Protein AF-A0A9P6H9C1-F1 (afdb_monomer_lite)

Foldseek 3Di:
DDDDDDDVVVVLVVLLLVLLLEAEEEEEELAQVCQVVLVVLLVVCLVLQVSSLVRHVVAHWYHYQPDPLTDGDNDSVSSVVSSVVGHRYHFRNPLVVVVVVVVVLVVQQVVDPPDRHGHYDYQYDDPPCPGVDPNNVVSVVCVCVVPPPQPQDDDDDDPSDDQDSLNSSCRNRCSPDVVSVPPDD

InterPro domains:
  IPR036465 von Willebrand factor A-like domain superfamily [G3DSA:3.40.50.410] (15-175)
  IPR036465 von Willebrand factor A-like domain superfamily [SSF53300] (21-142)

Secondary structure (DSSP, 8-state):
-PPPPPPHHHHHHHHHGGGGGEEEEEEE--SGGGGGGHHHHHHHHHHHHHHHTTT-SS-EEEEESS-S--EEE-SHHHHHHHHTT----S---HHHHHHHHHHHHHHHHHH-SSSPPPEEEEEEE-----TT-HHHHHHHHHHHHHTTT----------SSPPPHHHHHHHHHTTT-HHHHT---

Radius of gyration: 17.23 Å; chains: 1; bounding box: 36×54×45 Å

Organism: NCBI:txid56493

Sequence (185 aa):
MSAKPRNLASSSEDSLQCLVNYDVIILMDDSGSMGDYWDQATDVMERVTEVAMKYDTDGIEIQFLNSNKGRIVKSKADVKSLFEKVEPSCLTPLGKRLDDICRDYLRKLEMTVFKPPKRCLIIAITDGSPGNCRFATKFLKELDDEFEKRDIVDTVPYDGVDLTPEQMVKILVGAINRRVDNQKE

Structure (mmCIF, N/CA/C/O backbone):
data_AF-A0A9P6H9C1-F1
#
_entry.id   AF-A0A9P6H9C1-F1
#
loop_
_atom_site.group_PDB
_atom_site.id
_atom_site.type_symbol
_atom_site.label_atom_id
_atom_site.label_alt_id
_atom_site.label_comp_id
_atom_site.label_asym_id
_atom_site.label_entity_id
_atom_site.label_seq_id
_atom_site.pdbx_PDB_ins_code
_atom_site.Cartn_x
_atom_site.Cartn_y
_atom_site.Cartn_z
_atom_site.occupancy
_atom_site.B_iso_or_equiv
_atom_site.auth_seq_id
_atom_site.auth_comp_id
_atom_site.auth_asym_id
_atom_site.auth_atom_id
_atom_site.pdbx_PDB_model_num
ATOM 1 N N . MET A 1 1 ? -6.746 -36.154 29.080 1.00 37.25 1 MET A N 1
ATOM 2 C CA . MET A 1 1 ? -7.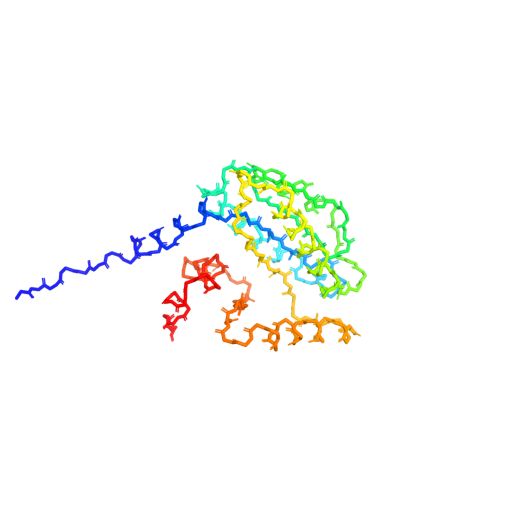588 -35.058 28.554 1.00 37.25 1 MET A CA 1
ATOM 3 C C . MET A 1 1 ? -6.975 -34.620 27.237 1.00 37.25 1 MET A C 1
ATOM 5 O O . MET A 1 1 ? -5.880 -34.080 27.254 1.00 37.25 1 MET A O 1
ATOM 9 N N . SER A 1 2 ? -7.597 -34.975 26.113 1.00 35.31 2 SER A N 1
ATOM 10 C CA . SER A 1 2 ? -7.069 -34.654 24.782 1.00 35.31 2 SER A CA 1
ATOM 11 C C . SER A 1 2 ? -7.435 -33.209 24.447 1.00 35.31 2 SER A C 1
ATOM 13 O O . SER A 1 2 ? -8.618 -32.865 24.472 1.00 35.31 2 SER A O 1
ATOM 15 N N . ALA A 1 3 ? -6.443 -32.352 24.204 1.00 41.31 3 ALA A N 1
ATOM 16 C CA . ALA A 1 3 ? -6.685 -30.986 23.757 1.00 41.31 3 ALA A CA 1
ATOM 17 C C . ALA A 1 3 ? -7.320 -31.036 22.359 1.00 41.31 3 ALA A C 1
ATOM 19 O O . ALA A 1 3 ? -6.745 -31.610 21.435 1.00 41.31 3 ALA A O 1
ATOM 20 N N . LYS A 1 4 ? -8.523 -30.466 22.207 1.00 40.69 4 LYS A N 1
ATOM 21 C CA . LYS A 1 4 ? -9.138 -30.259 20.889 1.00 40.69 4 LYS A CA 1
ATOM 22 C C . LYS A 1 4 ? -8.177 -29.422 20.027 1.00 40.69 4 LYS A C 1
ATOM 24 O O . LYS A 1 4 ? -7.658 -28.427 20.543 1.00 40.69 4 LYS A O 1
ATOM 29 N N . PRO A 1 5 ? -7.952 -29.771 18.749 1.00 44.12 5 PRO A N 1
ATOM 30 C CA . PRO A 1 5 ? -7.159 -28.933 17.863 1.00 44.12 5 PRO A CA 1
ATOM 31 C C . PRO A 1 5 ? -7.855 -27.574 17.740 1.00 44.12 5 PRO A C 1
ATOM 33 O O . PRO A 1 5 ? -9.054 -27.501 17.460 1.00 44.12 5 PRO A O 1
ATOM 36 N N . ARG A 1 6 ? -7.120 -26.496 18.027 1.00 50.34 6 ARG A N 1
ATOM 37 C CA . ARG A 1 6 ? -7.581 -25.133 17.749 1.00 50.34 6 ARG A CA 1
ATOM 38 C C . ARG A 1 6 ? -7.674 -25.004 16.230 1.00 50.34 6 ARG A C 1
ATOM 40 O O . ARG A 1 6 ? -6.708 -25.313 15.541 1.00 50.34 6 ARG A O 1
ATOM 47 N N . ASN A 1 7 ? -8.839 -24.611 15.726 1.00 48.75 7 ASN A N 1
ATOM 48 C CA . ASN A 1 7 ? -9.055 -24.426 14.295 1.00 48.75 7 ASN A CA 1
ATOM 49 C C . ASN A 1 7 ? -8.127 -23.302 13.807 1.00 48.75 7 ASN A C 1
ATOM 51 O O . ASN A 1 7 ? -8.206 -22.188 14.316 1.00 48.75 7 ASN A O 1
ATOM 55 N N . LEU A 1 8 ? -7.226 -23.588 12.865 1.00 46.94 8 LEU A N 1
ATOM 56 C CA . LEU A 1 8 ? -6.235 -22.610 12.399 1.00 46.94 8 LEU A CA 1
ATOM 57 C C . LEU A 1 8 ? -6.922 -21.391 11.755 1.00 46.94 8 LEU A C 1
ATOM 59 O O . LEU A 1 8 ? -6.538 -20.261 12.034 1.00 46.94 8 LEU A O 1
ATOM 63 N N . ALA A 1 9 ? -8.025 -21.631 11.032 1.00 51.25 9 ALA A N 1
ATOM 64 C CA . ALA A 1 9 ? -8.875 -20.610 10.414 1.00 51.25 9 ALA A CA 1
ATOM 65 C C . ALA A 1 9 ? -9.471 -19.594 11.406 1.00 51.25 9 ALA A C 1
ATOM 67 O O . ALA A 1 9 ? -9.557 -18.414 11.084 1.00 51.25 9 ALA A O 1
ATOM 68 N N . SER A 1 10 ? -9.829 -20.013 12.630 1.00 56.16 10 SER A N 1
ATOM 69 C CA . SER A 1 10 ? -10.350 -19.063 13.625 1.00 56.16 10 SER A CA 1
ATOM 70 C C . SER A 1 10 ? -9.245 -18.151 14.156 1.00 56.16 10 SER A C 1
ATOM 72 O O . SER A 1 10 ? -9.499 -16.999 14.463 1.00 56.16 10 SER A O 1
ATOM 74 N N . SER A 1 11 ? -7.998 -18.636 14.225 1.00 65.88 11 SER A N 1
ATOM 75 C CA . SER A 1 11 ? -6.859 -17.841 14.701 1.00 65.88 11 SER A CA 1
ATOM 76 C C . SER A 1 11 ? -6.414 -16.771 13.698 1.00 65.88 11 SER A C 1
ATOM 78 O O . SER A 1 11 ? -5.933 -15.714 14.112 1.00 65.88 11 SER A O 1
ATOM 80 N N . SE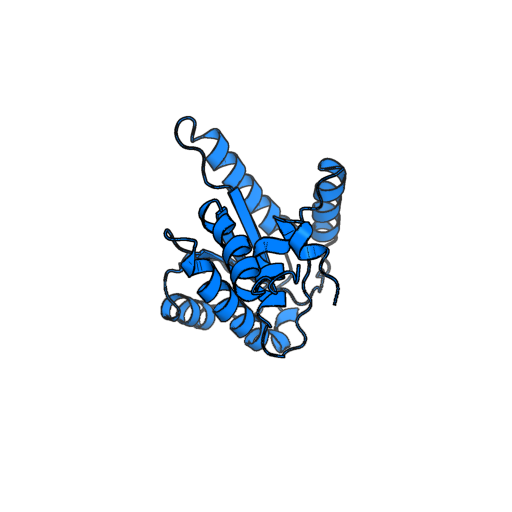R A 1 12 ? -6.531 -17.042 12.395 1.00 66.38 12 SER A N 1
ATOM 81 C CA . SER A 1 12 ? -6.206 -16.090 11.329 1.00 66.38 12 SER A CA 1
ATOM 82 C C . SER A 1 12 ? -7.303 -15.037 11.149 1.00 66.38 12 SER A C 1
ATOM 84 O O . SER A 1 12 ? -6.978 -13.853 11.084 1.00 66.38 12 SER A O 1
ATOM 86 N N . GLU A 1 13 ? -8.585 -15.416 11.182 1.00 71.75 13 GLU A N 1
ATOM 87 C CA . GLU A 1 13 ? -9.698 -14.449 11.193 1.00 71.75 13 GLU A CA 1
ATOM 88 C C . GLU A 1 13 ? -9.667 -13.540 12.432 1.00 71.75 13 GLU A C 1
ATOM 90 O O . GLU A 1 13 ? -9.787 -12.320 12.299 1.00 71.75 13 GLU A O 1
ATOM 95 N N . ASP A 1 14 ? -9.405 -14.103 13.619 1.00 74.12 14 ASP A N 1
ATOM 96 C CA . ASP A 1 14 ? -9.228 -13.331 14.858 1.00 74.12 14 ASP A CA 1
ATOM 97 C C . ASP A 1 14 ? -8.076 -12.316 14.742 1.00 74.12 14 ASP A C 1
ATOM 99 O O . ASP A 1 14 ? -8.130 -11.232 15.328 1.00 74.12 14 ASP A O 1
ATOM 103 N N . SER A 1 15 ? -7.031 -12.650 13.975 1.00 79.62 15 SER A N 1
ATOM 104 C CA . SER A 1 15 ? -5.886 -11.761 13.752 1.00 79.62 15 SER A CA 1
ATOM 105 C C . SER A 1 15 ? -6.235 -10.612 12.807 1.00 79.62 15 SER A C 1
ATOM 107 O O . SER A 1 15 ? -5.852 -9.477 13.076 1.00 79.62 15 SER A O 1
ATOM 109 N N . LEU A 1 16 ? -7.000 -10.871 11.743 1.00 87.56 16 LEU A N 1
ATOM 110 C CA . LEU A 1 16 ? -7.433 -9.846 10.785 1.00 87.56 16 LEU A CA 1
ATOM 111 C C . LEU A 1 16 ? -8.449 -8.866 11.383 1.00 87.56 16 LEU A C 1
ATOM 113 O O . LEU A 1 16 ? -8.507 -7.711 10.966 1.00 87.56 16 LEU A O 1
ATOM 117 N N . GLN A 1 17 ? -9.198 -9.270 12.412 1.00 88.06 17 GLN A N 1
ATOM 118 C CA . GLN A 1 17 ? -10.179 -8.403 13.068 1.00 88.06 17 GLN A CA 1
ATOM 119 C C . GLN A 1 17 ? -9.564 -7.115 13.641 1.00 88.06 17 GLN A C 1
ATOM 121 O O . GLN A 1 17 ? -10.273 -6.126 13.821 1.00 88.06 17 GLN A O 1
ATOM 126 N N . CYS A 1 18 ? -8.253 -7.071 13.910 1.00 86.88 18 CYS A N 1
ATOM 127 C CA . CYS A 1 18 ? -7.613 -5.842 14.374 1.00 86.88 18 CYS A CA 1
ATOM 128 C C . CYS A 1 18 ? -7.634 -4.717 13.328 1.00 86.88 18 CYS A C 1
ATOM 130 O O . CYS A 1 18 ? -7.594 -3.549 13.726 1.00 86.88 18 CYS A O 1
ATOM 132 N N . LEU A 1 19 ? -7.738 -5.055 12.034 1.00 90.56 19 LEU A N 1
ATOM 133 C CA . LEU A 1 19 ? -7.724 -4.119 10.905 1.00 90.56 19 LEU A CA 1
ATOM 134 C C . LEU A 1 19 ? -8.859 -3.092 10.963 1.00 90.56 19 LEU A C 1
ATOM 136 O O . LEU A 1 19 ? -8.685 -1.990 10.467 1.00 90.56 19 LEU A O 1
ATOM 140 N N . VAL A 1 20 ? -9.965 -3.376 11.664 1.00 91.56 20 VAL A N 1
ATOM 141 C CA . VAL A 1 20 ? -11.067 -2.408 11.866 1.00 91.56 20 VAL A CA 1
ATOM 142 C C . VAL A 1 20 ? -10.626 -1.108 12.560 1.00 91.56 20 VAL A C 1
ATOM 144 O O . VAL A 1 20 ? -11.346 -0.112 12.542 1.00 91.56 20 VAL A O 1
ATOM 147 N N . ASN A 1 21 ? -9.459 -1.119 13.215 1.00 90.62 21 ASN A N 1
ATOM 148 C CA . ASN A 1 21 ? -8.878 0.027 13.919 1.00 90.62 21 ASN A CA 1
ATOM 149 C C . ASN A 1 21 ? -7.770 0.729 13.120 1.00 90.62 21 ASN A C 1
ATOM 151 O O . ASN A 1 21 ? -7.052 1.562 13.688 1.00 90.62 21 ASN A O 1
ATOM 155 N N . TYR A 1 22 ? -7.603 0.369 11.848 1.00 91.81 22 TYR A N 1
ATOM 156 C CA . TYR A 1 22 ? -6.575 0.895 10.964 1.00 91.81 22 TYR A CA 1
ATOM 157 C C . TYR A 1 22 ? -7.206 1.503 9.713 1.00 91.81 22 TYR A C 1
ATOM 159 O O . TYR A 1 22 ? -8.207 0.993 9.224 1.00 91.81 22 TYR A O 1
ATOM 167 N N . ASP A 1 23 ? -6.615 2.592 9.231 1.00 92.81 23 ASP A N 1
ATOM 168 C CA . ASP A 1 23 ? -6.803 3.063 7.862 1.00 92.81 23 ASP A CA 1
ATOM 169 C C . ASP A 1 23 ? -5.688 2.423 7.027 1.00 92.81 23 ASP A C 1
ATOM 171 O O . ASP A 1 23 ? -4.498 2.591 7.333 1.00 92.81 23 ASP A O 1
ATOM 175 N N . VAL A 1 24 ? -6.067 1.644 6.014 1.00 93.62 24 VAL A N 1
ATOM 176 C CA . VAL A 1 24 ? -5.110 0.914 5.173 1.00 93.62 24 VAL A CA 1
ATOM 177 C C . VAL A 1 24 ? -4.774 1.730 3.928 1.00 93.62 24 VAL A C 1
ATOM 179 O O . VAL A 1 24 ? -5.651 2.074 3.132 1.00 93.62 24 VAL A O 1
ATOM 182 N N . ILE A 1 25 ? -3.481 1.990 3.738 1.00 95.44 25 ILE A N 1
ATOM 183 C CA . ILE A 1 25 ? -2.926 2.614 2.538 1.00 95.44 25 ILE A CA 1
ATOM 184 C C . ILE A 1 25 ? -2.084 1.576 1.800 1.00 95.44 25 ILE A C 1
ATOM 186 O O . ILE A 1 25 ? -1.081 1.099 2.325 1.00 95.44 25 ILE A O 1
ATOM 190 N N . ILE A 1 26 ? -2.447 1.252 0.563 1.00 95.62 26 ILE A N 1
ATOM 191 C CA . ILE A 1 26 ? -1.592 0.461 -0.324 1.00 95.62 26 ILE A CA 1
ATOM 192 C C . ILE A 1 26 ? -0.763 1.431 -1.164 1.00 95.62 26 ILE A C 1
ATOM 194 O O . ILE A 1 26 ? -1.310 2.221 -1.935 1.00 95.62 26 ILE A O 1
ATOM 198 N N . LEU A 1 27 ? 0.558 1.381 -1.003 1.00 95.31 27 LEU A N 1
ATOM 199 C CA . LEU A 1 27 ? 1.511 2.184 -1.755 1.00 95.31 27 LEU A CA 1
ATOM 200 C C . LEU A 1 27 ? 2.132 1.348 -2.873 1.00 95.31 27 LEU A C 1
ATOM 202 O O . LEU A 1 27 ? 2.954 0.468 -2.633 1.00 95.31 27 LEU A O 1
ATOM 206 N N . MET A 1 28 ? 1.743 1.646 -4.103 1.00 95.00 28 MET A N 1
ATOM 207 C CA . MET A 1 28 ? 2.167 0.909 -5.279 1.00 95.00 28 MET A CA 1
ATOM 208 C C . MET A 1 28 ? 3.381 1.547 -5.948 1.00 95.00 28 MET A C 1
ATOM 210 O O . MET A 1 28 ? 3.384 2.740 -6.264 1.00 95.00 28 MET A O 1
ATOM 214 N N . ASP A 1 29 ? 4.405 0.739 -6.189 1.00 93.44 29 ASP A N 1
ATOM 215 C CA . ASP A 1 29 ? 5.583 1.123 -6.952 1.00 93.44 29 ASP A CA 1
ATOM 216 C C . ASP A 1 29 ? 5.289 1.140 -8.458 1.00 93.44 29 ASP A C 1
ATOM 218 O O . ASP A 1 29 ? 5.360 0.134 -9.150 1.00 93.44 29 ASP A O 1
ATOM 222 N N . ASP A 1 30 ? 4.936 2.298 -8.996 1.00 95.00 30 ASP A N 1
ATOM 223 C CA . ASP A 1 30 ? 4.787 2.501 -10.437 1.00 95.00 30 ASP A CA 1
ATOM 224 C C . ASP A 1 30 ? 6.090 2.977 -11.092 1.00 95.00 30 ASP A C 1
ATOM 226 O O . ASP A 1 30 ? 6.031 3.719 -12.067 1.00 95.00 30 ASP A O 1
ATOM 230 N N . SER A 1 31 ? 7.263 2.605 -10.562 1.00 92.50 31 SER A N 1
ATOM 231 C CA . SER A 1 31 ? 8.557 2.928 -11.177 1.00 92.50 31 SER A CA 1
ATOM 232 C C . SER A 1 31 ? 8.839 2.093 -12.428 1.00 92.50 31 SER A C 1
ATOM 234 O O . SER A 1 31 ? 8.275 1.023 -12.632 1.00 92.50 31 SER A O 1
ATOM 236 N N . GLY A 1 32 ? 9.756 2.550 -13.285 1.00 90.19 32 GLY A N 1
ATOM 237 C CA . GLY A 1 32 ? 10.070 1.850 -14.535 1.00 90.19 32 GLY A CA 1
ATOM 238 C C . GLY A 1 32 ? 10.622 0.425 -14.363 1.00 90.19 32 GLY A C 1
ATOM 239 O O . GLY A 1 32 ? 10.478 -0.376 -15.283 1.00 90.19 32 GLY A O 1
ATOM 240 N N . SER A 1 33 ? 11.225 0.077 -13.216 1.00 90.06 33 SER A N 1
ATOM 241 C CA . SER A 1 33 ? 11.724 -1.289 -12.973 1.00 90.06 33 SER A CA 1
ATOM 242 C C . SER A 1 33 ? 10.604 -2.304 -12.739 1.00 90.06 33 SER A C 1
ATOM 244 O O . SER A 1 33 ? 10.800 -3.495 -12.963 1.00 90.06 33 SER A O 1
ATOM 246 N N . MET A 1 34 ? 9.401 -1.825 -12.421 1.00 92.88 34 MET A N 1
ATOM 247 C CA . MET A 1 34 ? 8.215 -2.654 -12.230 1.00 92.88 34 MET A CA 1
ATOM 248 C C . MET A 1 34 ? 7.575 -3.129 -13.535 1.00 92.88 34 MET A C 1
ATOM 250 O O . MET A 1 34 ? 6.605 -3.875 -13.474 1.00 92.88 34 MET A O 1
ATOM 254 N N . GLY A 1 35 ? 8.104 -2.749 -14.705 1.00 92.00 35 GLY A N 1
ATOM 255 C CA . GLY A 1 35 ? 7.547 -3.114 -16.014 1.00 92.00 35 GLY A CA 1
ATOM 256 C C . GLY A 1 35 ? 7.220 -4.604 -16.154 1.00 92.00 35 GLY A C 1
ATOM 257 O O . GLY A 1 35 ? 6.077 -4.951 -16.438 1.00 92.00 35 GLY A O 1
ATOM 258 N N . ASP A 1 36 ? 8.188 -5.479 -15.868 1.00 91.19 36 ASP A N 1
ATOM 259 C CA . ASP A 1 36 ? 8.015 -6.938 -15.981 1.00 91.19 36 ASP A CA 1
ATOM 260 C C . ASP A 1 36 ? 7.166 -7.544 -14.843 1.00 91.19 36 ASP A C 1
ATOM 262 O O . ASP A 1 36 ? 6.684 -8.673 -14.950 1.00 91.19 36 ASP A O 1
ATOM 266 N N . TYR A 1 37 ? 6.960 -6.798 -13.753 1.00 92.25 37 TYR A N 1
ATOM 267 C CA . TYR A 1 37 ? 6.245 -7.241 -12.552 1.00 92.25 37 TYR A CA 1
ATOM 268 C C . TYR A 1 37 ? 4.851 -6.616 -12.410 1.00 92.25 37 TYR A C 1
ATOM 270 O O . TYR A 1 37 ? 4.128 -6.958 -11.477 1.00 92.25 37 TYR A O 1
ATOM 278 N N . TRP A 1 38 ? 4.446 -5.706 -13.301 1.00 92.94 38 TRP A N 1
ATOM 279 C CA . TRP A 1 38 ? 3.252 -4.875 -13.112 1.00 92.94 38 TRP A CA 1
ATOM 280 C C . TRP A 1 38 ? 1.958 -5.685 -13.032 1.00 92.94 38 TRP A C 1
ATOM 282 O O . TRP A 1 38 ? 1.130 -5.446 -12.151 1.00 92.94 38 TRP A O 1
ATOM 292 N N . ASP A 1 39 ? 1.815 -6.694 -13.891 1.00 91.56 39 ASP A N 1
ATOM 293 C CA . ASP A 1 39 ? 0.655 -7.590 -13.879 1.00 91.56 39 ASP A CA 1
ATOM 294 C C . ASP A 1 39 ? 0.597 -8.412 -12.582 1.00 91.56 39 ASP A C 1
ATOM 296 O O . ASP A 1 39 ? -0.466 -8.575 -11.983 1.00 91.56 39 ASP A O 1
ATOM 300 N N . GLN A 1 40 ? 1.754 -8.874 -12.094 1.00 91.94 40 GLN A N 1
ATOM 301 C CA . GLN A 1 40 ? 1.859 -9.621 -10.838 1.00 91.94 40 GLN A CA 1
ATOM 302 C C . GLN A 1 40 ? 1.535 -8.737 -9.629 1.00 91.94 40 GLN A C 1
ATOM 304 O O . GLN A 1 40 ? 0.766 -9.127 -8.752 1.00 91.94 40 GLN A O 1
ATOM 309 N N . ALA A 1 41 ? 2.076 -7.520 -9.599 1.00 92.44 41 ALA A N 1
ATOM 310 C CA . ALA A 1 41 ? 1.798 -6.542 -8.555 1.00 92.44 41 ALA A CA 1
ATOM 311 C C . ALA A 1 41 ? 0.315 -6.140 -8.527 1.00 92.44 41 ALA A C 1
ATOM 313 O O . ALA A 1 41 ? -0.260 -5.951 -7.453 1.00 92.44 41 ALA A O 1
ATOM 314 N N . THR A 1 42 ? -0.315 -6.063 -9.701 1.00 90.69 42 THR A N 1
ATOM 315 C CA . THR A 1 42 ? -1.750 -5.806 -9.851 1.00 90.69 42 THR A CA 1
ATOM 316 C C . THR A 1 42 ? -2.590 -6.923 -9.233 1.00 90.69 42 THR A C 1
ATOM 318 O O . THR A 1 42 ? -3.522 -6.635 -8.479 1.00 90.69 42 THR A O 1
ATOM 321 N N . ASP A 1 43 ? -2.242 -8.188 -9.481 1.00 90.31 43 ASP A N 1
ATOM 322 C CA . ASP A 1 43 ? -2.930 -9.342 -8.888 1.00 90.31 43 ASP A CA 1
ATOM 323 C C . ASP A 1 43 ? -2.781 -9.377 -7.356 1.00 90.31 43 ASP A C 1
ATOM 325 O O . ASP A 1 43 ? -3.771 -9.510 -6.629 1.00 90.31 43 ASP A O 1
ATOM 329 N N . VAL A 1 44 ? -1.565 -9.148 -6.844 1.00 92.12 44 VAL A N 1
ATOM 330 C CA . VAL A 1 44 ? -1.312 -9.019 -5.398 1.00 92.12 44 VAL A CA 1
ATOM 331 C C . VAL A 1 44 ? -2.166 -7.902 -4.800 1.00 92.12 44 VAL A C 1
ATOM 333 O O . VAL A 1 44 ? -2.849 -8.123 -3.796 1.00 92.12 44 VAL A O 1
ATOM 336 N N . MET A 1 45 ? -2.186 -6.718 -5.420 1.00 92.25 45 MET A N 1
ATOM 337 C CA . MET A 1 45 ? -2.997 -5.603 -4.937 1.00 92.25 45 MET A CA 1
ATOM 338 C C . MET A 1 45 ? -4.488 -5.945 -4.935 1.00 92.25 45 MET A C 1
ATOM 340 O O . MET A 1 45 ? -5.152 -5.653 -3.940 1.00 92.25 45 MET A O 1
ATOM 344 N N . GLU A 1 46 ? -5.036 -6.533 -6.006 1.00 91.88 46 GLU A N 1
ATOM 345 C CA . GLU A 1 46 ? -6.464 -6.875 -6.079 1.00 91.88 46 GLU A CA 1
ATOM 346 C C . GLU A 1 46 ? -6.855 -7.804 -4.920 1.00 91.88 46 GLU A C 1
ATOM 348 O O . GLU A 1 46 ? -7.848 -7.545 -4.233 1.00 91.88 46 GLU A O 1
ATOM 353 N N . ARG A 1 47 ? -6.031 -8.820 -4.637 1.00 92.00 47 ARG A N 1
ATOM 354 C CA . ARG A 1 47 ? -6.257 -9.777 -3.543 1.00 92.00 47 ARG A CA 1
ATOM 355 C C . ARG A 1 47 ? -6.142 -9.138 -2.164 1.00 92.00 47 ARG A C 1
ATOM 357 O O . ARG A 1 47 ? -7.035 -9.316 -1.336 1.00 92.00 47 ARG A O 1
ATOM 364 N N . VAL A 1 48 ? -5.068 -8.388 -1.910 1.00 92.88 48 VAL A N 1
ATOM 365 C CA . VAL A 1 48 ? -4.845 -7.705 -0.623 1.00 92.88 48 VAL A CA 1
ATOM 366 C C . VAL A 1 48 ? -5.969 -6.708 -0.355 1.00 92.88 48 VAL A C 1
ATOM 368 O O . VAL A 1 48 ? -6.533 -6.687 0.740 1.00 92.88 48 VAL A O 1
ATOM 371 N N . THR A 1 49 ? -6.355 -5.937 -1.374 1.00 93.56 49 THR A N 1
ATOM 372 C CA . THR A 1 49 ? -7.450 -4.964 -1.291 1.00 93.56 49 THR A CA 1
ATOM 373 C C . THR A 1 49 ? -8.769 -5.662 -0.970 1.00 93.56 49 THR A C 1
ATOM 375 O O . THR A 1 49 ? -9.455 -5.264 -0.033 1.00 93.56 49 THR A O 1
ATOM 378 N N . GLU A 1 50 ? -9.111 -6.744 -1.678 1.00 91.56 50 GLU A N 1
ATOM 379 C CA . GLU A 1 50 ? -10.342 -7.503 -1.428 1.00 91.56 50 GLU A CA 1
ATOM 380 C C . GLU A 1 50 ? -10.445 -8.008 0.016 1.00 91.56 50 GLU A C 1
ATOM 382 O O . GLU A 1 50 ? -11.525 -7.963 0.611 1.00 91.56 50 GLU A O 1
ATOM 387 N N . VAL A 1 51 ? -9.346 -8.497 0.591 1.00 92.00 51 VAL A N 1
ATOM 388 C CA . VAL A 1 51 ? -9.343 -8.978 1.976 1.0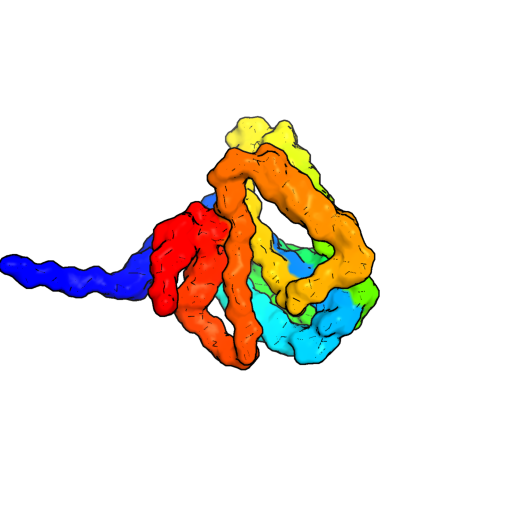0 92.00 51 VAL A CA 1
ATOM 389 C C . VAL A 1 51 ? -9.439 -7.811 2.958 1.00 92.00 51 VAL A C 1
ATOM 391 O O . VAL A 1 51 ? -10.266 -7.867 3.869 1.00 92.00 51 VAL A O 1
ATOM 394 N N . ALA A 1 52 ? -8.663 -6.743 2.760 1.00 92.38 52 ALA A N 1
ATOM 395 C CA . ALA A 1 52 ? -8.642 -5.587 3.657 1.00 92.38 52 ALA A CA 1
ATOM 396 C C . ALA A 1 52 ? -10.002 -4.868 3.734 1.00 92.38 52 ALA A C 1
ATOM 398 O O . ALA A 1 52 ? -10.459 -4.508 4.819 1.00 92.38 52 ALA A O 1
ATOM 399 N N . MET A 1 53 ? -10.711 -4.745 2.607 1.00 92.44 53 MET A N 1
ATOM 400 C CA . MET A 1 53 ? -12.034 -4.107 2.527 1.00 92.44 53 MET A CA 1
ATOM 401 C C . MET A 1 53 ? -13.123 -4.793 3.357 1.00 92.44 53 MET A C 1
ATOM 403 O O . MET A 1 53 ? -14.155 -4.187 3.640 1.00 92.44 53 MET A O 1
ATOM 407 N N . LYS A 1 54 ? -12.930 -6.059 3.748 1.00 91.44 54 LYS A N 1
ATOM 408 C CA . LYS A 1 54 ? -13.860 -6.751 4.654 1.00 91.44 54 LYS A CA 1
ATOM 409 C C . LYS A 1 54 ? -13.857 -6.131 6.053 1.00 91.44 54 LYS A C 1
ATOM 411 O O . LYS A 1 54 ? -14.848 -6.256 6.768 1.00 91.44 54 LYS A O 1
ATOM 416 N N . TYR A 1 55 ? -12.755 -5.482 6.426 1.00 91.06 55 TYR A N 1
ATOM 417 C CA . TYR A 1 55 ? -12.525 -4.924 7.755 1.00 91.06 55 TYR A CA 1
ATOM 418 C C . TYR A 1 55 ? -12.504 -3.391 7.749 1.00 91.06 55 TYR A C 1
ATOM 420 O O . TYR A 1 55 ? -12.916 -2.791 8.743 1.00 91.06 55 TYR A O 1
ATOM 428 N N . ASP A 1 56 ? -12.096 -2.761 6.642 1.00 86.69 56 ASP A N 1
ATOM 429 C CA . ASP A 1 56 ? -12.098 -1.302 6.504 1.00 86.69 56 ASP A CA 1
ATOM 430 C C . ASP A 1 56 ? -13.310 -0.788 5.711 1.00 86.69 56 ASP A C 1
ATOM 432 O O . ASP A 1 56 ? -13.409 -0.924 4.490 1.00 86.69 56 ASP A O 1
ATOM 436 N N . THR A 1 57 ? -14.281 -0.218 6.428 1.00 80.81 57 THR A N 1
ATOM 437 C CA . THR A 1 57 ? -15.599 0.136 5.862 1.00 80.81 57 THR A CA 1
ATOM 438 C C . THR A 1 57 ? -15.643 1.497 5.163 1.00 80.81 57 THR A C 1
ATOM 440 O O . THR A 1 57 ? -16.562 1.758 4.378 1.00 80.81 57 THR A O 1
ATOM 443 N N . ASP A 1 58 ? -14.677 2.382 5.416 1.00 86.94 58 ASP A N 1
ATOM 444 C CA . ASP A 1 58 ? -14.576 3.671 4.721 1.00 86.94 58 ASP A CA 1
ATOM 445 C C . ASP A 1 58 ? -13.817 3.568 3.385 1.00 86.94 58 ASP A C 1
ATOM 447 O O . ASP A 1 58 ? -14.029 4.429 2.522 1.00 86.94 58 ASP A O 1
ATOM 451 N N . GLY A 1 59 ? -13.113 2.457 3.154 1.00 91.69 59 GLY A N 1
ATOM 452 C CA . GLY A 1 59 ? -12.471 2.063 1.900 1.00 91.69 59 GLY A CA 1
ATOM 453 C C . GLY A 1 59 ? -10.949 2.024 2.020 1.00 91.69 59 GLY A C 1
ATOM 454 O O . GLY A 1 59 ? -10.380 2.570 2.951 1.00 91.69 59 GLY A O 1
ATOM 455 N N . ILE A 1 60 ? -10.279 1.410 1.046 1.00 95.19 60 ILE A N 1
ATOM 456 C CA . ILE A 1 60 ? -8.812 1.291 1.054 1.00 95.19 60 ILE A CA 1
ATOM 457 C C . ILE A 1 60 ? -8.218 2.416 0.217 1.00 95.19 60 ILE A C 1
ATOM 459 O O . ILE A 1 60 ? -8.638 2.625 -0.923 1.00 95.19 60 ILE A O 1
ATOM 463 N N . GLU A 1 61 ? -7.249 3.150 0.752 1.00 95.75 61 GLU A N 1
ATOM 464 C CA . GLU A 1 61 ? -6.551 4.183 -0.007 1.00 95.75 61 GLU A CA 1
ATOM 465 C C . GLU A 1 61 ? -5.439 3.550 -0.848 1.00 95.75 61 GLU A C 1
ATOM 467 O O . GLU A 1 61 ? -4.510 2.953 -0.315 1.00 95.75 61 GLU A O 1
ATOM 472 N N . ILE A 1 62 ? -5.508 3.690 -2.172 1.00 96.38 62 ILE A N 1
ATOM 473 C CA . ILE A 1 62 ? -4.416 3.289 -3.063 1.00 96.38 62 ILE A CA 1
ATOM 474 C C . ILE A 1 62 ? -3.652 4.540 -3.476 1.00 96.38 62 ILE A C 1
ATOM 476 O O . ILE A 1 62 ? -4.222 5.468 -4.057 1.00 96.38 62 ILE A O 1
ATOM 480 N N . GLN A 1 63 ? -2.350 4.549 -3.219 1.00 96.19 63 GLN A N 1
ATOM 481 C CA . GLN A 1 63 ? -1.416 5.566 -3.681 1.00 96.19 63 GLN A CA 1
ATOM 482 C C . GLN A 1 63 ? -0.340 4.946 -4.572 1.00 96.19 63 GLN A C 1
ATOM 484 O O . GLN A 1 63 ? -0.074 3.753 -4.504 1.00 96.19 63 GLN A O 1
ATOM 489 N N . PHE A 1 64 ? 0.306 5.780 -5.383 1.00 95.44 64 PHE A N 1
ATOM 490 C CA . PHE A 1 64 ? 1.435 5.387 -6.222 1.00 95.44 64 PHE A CA 1
ATOM 491 C C . PHE A 1 64 ? 2.663 6.223 -5.870 1.00 95.44 64 PHE A C 1
ATOM 493 O O . PHE A 1 64 ? 2.528 7.335 -5.343 1.00 95.44 64 PHE A O 1
ATOM 500 N N . LEU A 1 65 ? 3.857 5.717 -6.175 1.00 92.62 65 LEU A N 1
ATOM 501 C CA . LEU A 1 65 ? 5.093 6.471 -5.976 1.00 92.62 65 LEU A CA 1
ATOM 502 C C . LEU A 1 65 ? 5.167 7.713 -6.874 1.00 92.62 65 LEU A C 1
ATOM 504 O O . LEU A 1 65 ? 5.520 8.793 -6.393 1.00 92.62 65 LEU A O 1
ATOM 508 N N . ASN A 1 66 ? 4.806 7.577 -8.149 1.00 92.31 66 ASN A N 1
ATOM 509 C CA . ASN A 1 66 ? 4.945 8.612 -9.170 1.00 92.31 66 ASN A CA 1
ATOM 510 C C . ASN A 1 66 ? 3.588 9.192 -9.596 1.00 92.31 66 ASN A C 1
ATOM 512 O O . ASN A 1 66 ? 3.435 10.411 -9.705 1.00 92.31 66 ASN A O 1
ATOM 516 N N . SER A 1 67 ? 2.587 8.345 -9.817 1.00 94.31 67 SER A N 1
ATOM 517 C CA . SER A 1 67 ? 1.269 8.744 -10.303 1.00 94.31 67 SER A CA 1
ATOM 518 C C . SER A 1 67 ? 0.435 9.478 -9.247 1.00 94.31 67 SER A C 1
ATOM 520 O O . SER A 1 67 ? 0.374 9.125 -8.069 1.00 94.31 67 SER A O 1
ATOM 522 N N . ASN A 1 68 ? -0.297 10.503 -9.690 1.00 93.50 68 ASN A N 1
ATOM 523 C CA . ASN A 1 68 ? -1.275 11.225 -8.870 1.00 93.50 68 ASN A CA 1
ATOM 524 C C . ASN A 1 68 ? -2.702 10.664 -8.991 1.00 93.50 68 ASN A C 1
ATOM 526 O O . ASN A 1 68 ? -3.651 11.299 -8.537 1.00 93.50 68 ASN A O 1
ATOM 530 N N . LYS A 1 69 ? -2.873 9.501 -9.631 1.00 94.94 69 LYS A N 1
ATOM 531 C CA . LYS A 1 69 ? -4.189 8.877 -9.849 1.00 94.94 69 LYS A CA 1
ATOM 532 C C . LYS A 1 69 ? -4.733 8.138 -8.626 1.00 94.94 69 LYS A C 1
ATOM 534 O O . LYS A 1 69 ? -5.875 7.681 -8.683 1.00 94.94 69 LYS A O 1
ATOM 539 N N . GLY A 1 70 ? -3.932 8.029 -7.564 1.00 94.06 70 GLY A N 1
ATOM 540 C CA . GLY A 1 70 ? -4.310 7.390 -6.307 1.00 94.06 70 GLY A CA 1
ATOM 541 C C . GLY A 1 70 ? -5.632 7.917 -5.745 1.00 94.06 70 GLY A C 1
ATOM 542 O O . GLY A 1 70 ? -5.977 9.089 -5.916 1.00 94.06 70 GLY A O 1
ATOM 543 N N . ARG A 1 71 ? -6.402 7.024 -5.127 1.00 95.62 71 ARG A N 1
ATOM 544 C CA . ARG A 1 71 ? -7.739 7.296 -4.591 1.00 95.62 71 ARG A CA 1
ATOM 545 C C . ARG A 1 71 ? -8.168 6.208 -3.613 1.00 95.62 71 ARG A C 1
ATOM 547 O O . ARG A 1 71 ? -7.622 5.109 -3.617 1.00 95.62 71 ARG A O 1
ATOM 554 N N . ILE A 1 72 ? -9.214 6.500 -2.848 1.00 95.75 72 ILE A N 1
ATOM 555 C CA . ILE A 1 72 ? -9.917 5.496 -2.048 1.00 95.75 72 ILE A CA 1
ATOM 556 C C . ILE A 1 72 ? -10.756 4.611 -2.976 1.00 95.75 72 ILE A C 1
ATOM 558 O O . ILE A 1 72 ? -11.500 5.120 -3.820 1.00 95.75 72 ILE A O 1
ATOM 562 N N . VAL A 1 73 ? -10.648 3.295 -2.809 1.00 94.69 73 VAL A N 1
ATOM 563 C CA . VAL A 1 73 ? -11.414 2.288 -3.550 1.00 94.69 73 VAL A CA 1
ATOM 564 C C . VAL A 1 73 ? -12.389 1.550 -2.638 1.00 94.69 73 VAL A C 1
ATOM 566 O O . VAL A 1 73 ? -12.112 1.309 -1.461 1.00 94.69 73 VAL A O 1
ATOM 569 N N . LYS A 1 74 ? -13.561 1.207 -3.188 1.00 92.88 74 LYS A N 1
ATOM 570 C CA . LYS A 1 74 ? -14.657 0.534 -2.468 1.00 92.88 74 LYS A CA 1
ATOM 571 C C . LYS A 1 74 ? -15.191 -0.700 -3.193 1.00 92.88 74 LYS A C 1
ATOM 573 O O . LYS A 1 74 ? -16.127 -1.336 -2.714 1.00 92.88 74 LYS A O 1
ATOM 578 N N . SER A 1 75 ? -14.576 -1.090 -4.308 1.00 90.56 75 SER A N 1
ATOM 579 C CA . SER A 1 75 ? -14.930 -2.294 -5.056 1.00 90.56 75 SER A CA 1
ATOM 580 C C . SER A 1 75 ? -13.774 -2.798 -5.926 1.00 90.56 75 SER A C 1
ATOM 582 O O . SER A 1 75 ? -12.875 -2.038 -6.284 1.00 90.56 75 SER A O 1
ATOM 584 N N . LYS A 1 76 ? -13.846 -4.063 -6.366 1.00 88.56 76 LYS A N 1
ATOM 585 C CA . LYS A 1 76 ? -12.920 -4.614 -7.378 1.00 88.56 76 LYS A CA 1
ATOM 586 C C . LYS A 1 76 ? -12.933 -3.822 -8.688 1.00 88.56 76 LYS A C 1
ATOM 588 O O . LYS A 1 76 ? -11.906 -3.687 -9.344 1.00 88.56 76 LYS A O 1
ATOM 593 N N . ALA A 1 77 ? -14.088 -3.281 -9.074 1.00 91.12 77 ALA A N 1
ATOM 594 C CA . ALA A 1 77 ? -14.205 -2.457 -10.275 1.00 91.12 77 ALA A CA 1
ATOM 595 C C . ALA A 1 77 ? -13.421 -1.136 -10.143 1.00 91.12 77 ALA A C 1
ATOM 597 O O . ALA A 1 77 ? -12.794 -0.683 -11.105 1.00 91.12 77 ALA A O 1
ATOM 598 N N . ASP A 1 78 ? -13.392 -0.544 -8.944 1.00 92.69 78 ASP A N 1
ATOM 599 C CA . ASP A 1 78 ? -12.597 0.659 -8.677 1.00 92.69 78 ASP A CA 1
ATOM 600 C C . ASP A 1 78 ? -11.100 0.380 -8.785 1.00 92.69 78 ASP A C 1
ATOM 602 O O . ASP A 1 78 ? -10.374 1.227 -9.304 1.00 92.69 78 ASP A O 1
ATOM 606 N N . VAL A 1 79 ? -10.660 -0.794 -8.323 1.00 91.25 79 VAL A N 1
ATOM 607 C CA . VAL A 1 79 ? -9.269 -1.252 -8.426 1.00 91.25 79 VAL A CA 1
ATOM 608 C C . VAL A 1 79 ? -8.883 -1.425 -9.896 1.00 91.25 79 VAL A C 1
ATOM 610 O O . VAL A 1 79 ? -7.959 -0.769 -10.368 1.00 91.25 79 VAL A O 1
ATOM 613 N N . LYS A 1 80 ? -9.650 -2.202 -10.671 1.00 90.75 80 LYS A N 1
ATOM 614 C CA . LYS A 1 80 ? -9.362 -2.442 -12.100 1.00 90.75 80 LYS A CA 1
ATOM 615 C C . LYS A 1 80 ? -9.308 -1.153 -12.919 1.00 90.75 80 LYS A C 1
ATOM 617 O O . LYS A 1 80 ? -8.341 -0.900 -13.627 1.00 90.75 80 LYS A O 1
ATOM 622 N N . SER A 1 81 ? -10.290 -0.272 -12.736 1.00 92.88 81 SER A N 1
ATOM 623 C CA . SER A 1 81 ? -10.325 1.024 -13.430 1.00 92.88 81 SER A CA 1
ATOM 624 C C . SER A 1 81 ? -9.253 2.019 -12.963 1.00 92.88 81 SER A C 1
ATOM 626 O O . SER A 1 81 ? -9.120 3.107 -13.534 1.00 92.88 81 SER A O 1
ATOM 628 N N . LEU A 1 82 ? -8.557 1.740 -11.857 1.00 92.88 82 LEU A N 1
ATOM 629 C CA . LEU A 1 82 ? -7.392 2.509 -11.432 1.00 92.88 82 LEU A CA 1
ATOM 630 C C . LEU A 1 82 ? -6.154 2.060 -12.211 1.00 92.88 82 LEU A C 1
ATOM 632 O O . LEU A 1 82 ? -5.436 2.916 -12.721 1.00 92.88 82 LEU A O 1
ATOM 636 N N . PHE A 1 83 ? -5.969 0.748 -12.360 1.00 86.19 83 PHE A N 1
ATOM 637 C CA . PHE A 1 83 ? -4.845 0.152 -13.082 1.00 86.19 83 PHE A CA 1
ATOM 638 C C . PHE A 1 83 ? -4.837 0.459 -14.572 1.00 86.19 83 PHE A C 1
ATOM 640 O O . PHE A 1 83 ? -3.792 0.785 -15.114 1.00 86.19 83 PHE A O 1
ATOM 647 N N . GLU A 1 84 ? -6.001 0.501 -15.215 1.00 91.12 84 GLU A N 1
ATOM 648 C CA . GLU A 1 84 ? -6.115 0.922 -16.622 1.00 91.12 84 GLU A CA 1
ATOM 649 C C . GLU A 1 84 ? -5.591 2.351 -16.886 1.00 91.12 84 GLU A C 1
ATOM 651 O O . GLU A 1 84 ? -5.465 2.767 -18.034 1.00 91.12 84 GLU A O 1
ATOM 656 N N . LYS A 1 85 ? -5.337 3.144 -15.834 1.00 92.62 85 LYS A N 1
ATOM 657 C CA . LYS A 1 85 ? -4.928 4.554 -15.923 1.00 92.62 85 LYS A CA 1
ATOM 658 C C . LYS A 1 85 ? -3.489 4.806 -15.479 1.00 92.62 85 LYS A C 1
ATOM 660 O O . LYS A 1 85 ? -3.084 5.972 -15.470 1.00 92.62 85 LYS A O 1
ATOM 665 N N . VAL A 1 86 ? -2.763 3.779 -15.043 1.00 93.88 86 VAL A N 1
ATOM 666 C CA . VAL A 1 86 ? -1.406 3.909 -14.504 1.00 93.88 86 VAL A CA 1
ATOM 667 C C . VAL A 1 86 ? -0.512 2.860 -15.144 1.00 93.88 86 VAL A C 1
ATOM 669 O O . VAL A 1 86 ? -0.857 1.686 -15.182 1.00 93.88 86 VAL A O 1
ATOM 672 N N . GLU A 1 87 ? 0.649 3.301 -15.612 1.00 91.19 87 GLU A N 1
ATOM 673 C CA . GLU A 1 87 ? 1.675 2.441 -16.188 1.00 91.19 87 GLU A CA 1
ATOM 674 C C . GLU A 1 87 ? 3.011 2.688 -15.468 1.00 91.19 87 GLU A C 1
ATOM 676 O O . GLU A 1 87 ? 3.290 3.840 -15.098 1.00 91.19 87 GLU A O 1
ATOM 681 N N . PRO A 1 88 ? 3.844 1.645 -15.284 1.00 92.12 88 PRO A N 1
ATOM 682 C CA . PRO A 1 88 ? 5.179 1.773 -14.713 1.00 92.12 88 PRO A CA 1
ATOM 683 C C . PRO A 1 88 ? 6.027 2.782 -15.485 1.00 92.12 88 PRO A C 1
ATOM 685 O O . PRO A 1 88 ? 6.229 2.668 -16.695 1.00 92.12 88 PRO A O 1
ATOM 688 N N . SER A 1 89 ? 6.554 3.783 -14.794 1.00 86.12 89 SER A N 1
ATOM 689 C CA . SER A 1 89 ? 7.417 4.795 -15.388 1.00 86.12 89 SER A CA 1
ATOM 690 C C . SER A 1 89 ? 8.283 5.483 -14.338 1.00 86.12 89 SER A C 1
ATOM 692 O O . SER A 1 89 ? 7.993 5.476 -13.150 1.00 86.12 89 SER A O 1
ATOM 694 N N . CYS A 1 90 ? 9.336 6.169 -14.779 1.00 82.19 90 CYS A N 1
ATOM 695 C CA . CYS A 1 90 ? 10.157 7.016 -13.906 1.00 82.19 90 CYS A CA 1
ATOM 696 C C . CYS A 1 90 ? 10.969 6.235 -12.845 1.00 82.19 90 CYS A C 1
ATOM 698 O O . CYS A 1 90 ? 11.314 5.069 -13.031 1.00 82.19 90 CYS A O 1
ATOM 700 N N . LEU A 1 91 ? 11.389 6.942 -11.790 1.00 85.56 91 LEU A N 1
ATOM 701 C CA . LEU A 1 91 ? 12.257 6.452 -10.713 1.00 85.56 91 LEU A CA 1
ATOM 702 C C . LEU A 1 91 ? 11.423 5.921 -9.533 1.00 85.56 91 LEU A C 1
ATOM 704 O O . LEU A 1 91 ? 10.197 5.964 -9.563 1.00 85.56 91 LEU A O 1
ATOM 708 N N . THR A 1 92 ? 12.098 5.483 -8.468 1.00 84.75 92 THR A N 1
ATOM 709 C CA . THR A 1 92 ? 11.485 4.947 -7.239 1.00 84.75 92 THR A CA 1
ATOM 710 C C . THR A 1 92 ? 11.599 5.955 -6.077 1.00 84.75 92 THR A C 1
ATOM 712 O O . THR A 1 92 ? 12.483 5.830 -5.224 1.00 84.75 92 THR A O 1
ATOM 715 N N . PRO A 1 93 ? 10.761 7.013 -6.002 1.00 84.56 93 PRO A N 1
ATOM 716 C CA . PRO A 1 93 ? 10.838 8.041 -4.957 1.00 84.56 93 PRO A CA 1
ATOM 717 C C . PRO A 1 93 ? 10.235 7.597 -3.606 1.00 84.56 93 PRO A C 1
ATOM 719 O O . PRO A 1 93 ? 9.586 8.395 -2.927 1.00 84.56 93 PRO A O 1
ATOM 722 N N . LEU A 1 94 ? 10.46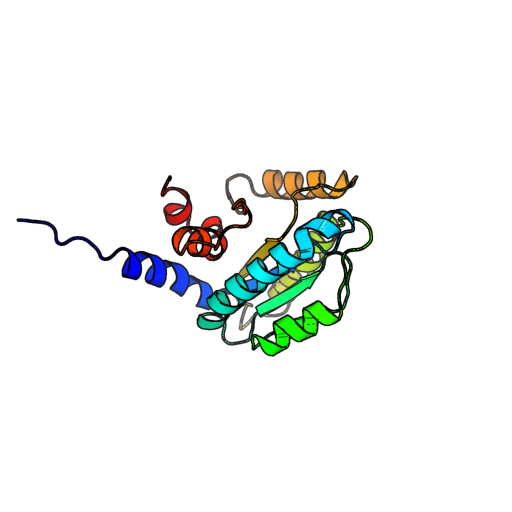4 6.347 -3.186 1.00 84.00 94 LEU A N 1
ATOM 723 C CA . LEU A 1 94 ? 9.817 5.727 -2.021 1.00 84.00 94 LEU A CA 1
ATOM 724 C C . LEU A 1 94 ? 9.947 6.562 -0.739 1.00 84.00 94 LEU A C 1
ATOM 726 O O . LEU A 1 94 ? 8.942 6.880 -0.113 1.00 84.00 94 LEU A O 1
ATOM 730 N N . GLY A 1 95 ? 11.167 6.982 -0.382 1.00 81.06 95 GLY A N 1
ATOM 731 C CA . GLY A 1 95 ? 11.398 7.754 0.847 1.00 81.06 95 GLY A CA 1
ATOM 732 C C . GLY A 1 95 ? 10.628 9.078 0.889 1.00 81.06 95 GLY A C 1
ATOM 733 O O . GLY A 1 95 ? 10.023 9.405 1.903 1.00 81.06 95 GLY A O 1
ATOM 734 N N . LYS A 1 96 ? 10.579 9.810 -0.234 1.00 83.31 96 LYS A N 1
ATOM 735 C CA . LYS A 1 96 ? 9.809 11.060 -0.324 1.00 83.31 96 LYS A CA 1
ATOM 736 C C . LYS A 1 96 ? 8.314 10.789 -0.158 1.00 83.31 96 LYS A C 1
ATOM 738 O O . LYS A 1 96 ? 7.640 11.505 0.570 1.00 83.31 96 LYS A O 1
ATOM 743 N N . ARG A 1 97 ? 7.803 9.751 -0.826 1.00 88.81 97 ARG A N 1
ATOM 744 C CA . ARG A 1 97 ? 6.374 9.442 -0.789 1.00 88.81 97 ARG A CA 1
ATOM 745 C C . ARG A 1 97 ? 5.916 8.983 0.596 1.00 88.81 97 ARG A C 1
ATOM 747 O O . ARG A 1 97 ? 4.841 9.376 1.033 1.00 88.81 97 ARG A O 1
ATOM 754 N N . LEU A 1 98 ? 6.739 8.202 1.294 1.00 87.19 98 LEU A N 1
ATOM 755 C CA . LEU A 1 98 ? 6.485 7.825 2.684 1.00 87.19 98 LEU A CA 1
ATOM 756 C C . LEU A 1 98 ? 6.504 9.046 3.618 1.00 87.19 98 LEU A C 1
ATOM 758 O O . LEU A 1 98 ? 5.608 9.167 4.447 1.00 87.19 98 LEU A O 1
ATOM 762 N N . ASP A 1 99 ? 7.463 9.970 3.463 1.00 84.69 99 ASP A N 1
ATOM 763 C CA . ASP A 1 99 ? 7.496 11.229 4.230 1.00 84.69 99 ASP A CA 1
ATOM 764 C C . ASP A 1 99 ? 6.213 12.052 4.020 1.00 84.69 99 ASP A C 1
ATOM 766 O O . ASP A 1 99 ? 5.599 12.481 4.998 1.00 84.69 99 ASP A O 1
ATOM 770 N N . ASP A 1 100 ? 5.750 12.196 2.773 1.00 89.94 100 ASP A N 1
ATOM 771 C CA . ASP A 1 100 ? 4.503 12.901 2.445 1.00 89.94 100 ASP A CA 1
ATOM 772 C C . ASP A 1 100 ? 3.287 12.268 3.161 1.00 89.94 100 ASP A C 1
ATOM 774 O O . ASP A 1 100 ? 2.530 12.967 3.843 1.00 89.94 100 ASP A O 1
ATOM 778 N N . ILE A 1 101 ? 3.134 10.937 3.083 1.00 90.50 101 ILE A N 1
ATOM 779 C CA . ILE A 1 101 ? 2.038 10.197 3.740 1.00 90.50 101 ILE A CA 1
ATOM 780 C C . ILE A 1 101 ? 2.097 10.365 5.266 1.00 90.50 101 ILE A C 1
ATOM 782 O O . ILE A 1 101 ? 1.082 10.657 5.908 1.00 90.50 101 ILE A O 1
ATOM 786 N N . CYS A 1 102 ? 3.283 10.213 5.859 1.00 88.94 102 CYS A N 1
ATOM 787 C CA . CYS A 1 102 ? 3.486 10.367 7.297 1.00 88.94 102 CYS A CA 1
ATOM 788 C C . CYS A 1 102 ? 3.143 11.785 7.768 1.00 88.94 102 CYS A C 1
ATOM 790 O O . CYS A 1 102 ? 2.439 11.947 8.767 1.00 88.94 102 CYS A O 1
ATOM 792 N N . ARG A 1 103 ? 3.581 12.822 7.044 1.00 88.62 103 ARG A N 1
ATOM 793 C CA . ARG A 1 103 ? 3.269 14.224 7.369 1.00 88.62 103 ARG A CA 1
ATOM 794 C C . ARG A 1 103 ? 1.778 14.514 7.305 1.00 88.62 103 ARG A C 1
ATOM 796 O O . ARG A 1 103 ? 1.261 15.217 8.174 1.00 88.62 103 ARG A O 1
ATOM 803 N N . ASP A 1 104 ? 1.082 13.979 6.310 1.00 91.19 104 ASP A N 1
ATOM 804 C CA . ASP A 1 104 ? -0.365 14.142 6.195 1.00 91.19 104 ASP A CA 1
ATOM 805 C C . ASP A 1 104 ? -1.105 13.465 7.354 1.00 91.19 104 ASP A C 1
ATOM 807 O O . ASP A 1 104 ? -2.051 14.038 7.900 1.00 91.19 104 ASP A O 1
ATOM 811 N N . TYR A 1 105 ? -0.648 12.290 7.789 1.00 90.12 105 TYR A N 1
ATOM 812 C CA . TYR A 1 105 ? -1.197 11.611 8.960 1.00 90.12 105 TYR A CA 1
ATOM 813 C C . TYR A 1 105 ? -0.937 12.377 10.269 1.00 90.12 105 TYR A C 1
ATOM 815 O O . TYR A 1 105 ? -1.863 12.577 11.056 1.00 90.12 105 TYR A O 1
ATOM 823 N N . LEU A 1 106 ? 0.286 12.874 10.484 1.00 88.50 106 LEU A N 1
ATOM 824 C CA . LEU A 1 106 ? 0.623 13.705 11.647 1.00 88.50 106 LEU A CA 1
ATOM 825 C C . LEU A 1 106 ? -0.233 14.976 11.696 1.00 88.50 106 LEU A C 1
ATOM 827 O O . LEU A 1 106 ? -0.792 15.302 12.741 1.00 88.50 106 LEU A O 1
ATOM 831 N N . ARG A 1 107 ? -0.441 15.638 10.552 1.00 89.94 107 ARG A N 1
ATOM 832 C CA . ARG A 1 107 ? -1.335 16.802 10.463 1.00 89.94 107 ARG A CA 1
ATOM 833 C C . ARG A 1 107 ? -2.772 16.444 10.847 1.00 89.94 107 ARG A C 1
ATOM 835 O O . ARG A 1 107 ? -3.421 17.204 11.560 1.00 89.94 107 ARG A O 1
ATOM 842 N N . LYS A 1 108 ? -3.287 15.291 10.397 1.00 89.12 108 LYS A N 1
ATOM 843 C CA . LYS A 1 108 ? -4.622 14.810 10.796 1.00 89.12 108 LYS A CA 1
ATOM 844 C C . LYS A 1 108 ? -4.702 14.626 12.315 1.00 89.12 108 LYS A C 1
ATOM 846 O O . LYS A 1 108 ? -5.653 15.121 12.910 1.00 89.12 108 LYS A O 1
ATOM 851 N N . LEU A 1 109 ? -3.698 13.995 12.934 1.00 87.12 109 LEU A N 1
ATOM 852 C CA . LEU A 1 109 ? -3.628 13.812 14.390 1.00 87.12 109 LEU A CA 1
ATOM 853 C C . LEU A 1 109 ? -3.666 15.143 15.153 1.00 87.12 109 LEU A C 1
ATOM 855 O O . LEU A 1 109 ? -4.406 15.260 16.127 1.00 87.12 109 LEU A O 1
ATOM 859 N N . GLU A 1 110 ? -2.904 16.142 14.704 1.00 87.12 110 GLU A N 1
ATOM 860 C CA . GLU A 1 110 ? -2.847 17.466 15.339 1.00 87.12 110 GLU A CA 1
ATOM 861 C C . GLU A 1 110 ? -4.177 18.229 15.242 1.00 87.12 110 GLU A C 1
ATOM 863 O O . GLU A 1 110 ? -4.563 18.932 16.175 1.00 87.12 110 GLU A O 1
ATOM 868 N N . MET A 1 111 ? -4.901 18.087 14.127 1.00 85.56 111 MET A N 1
ATOM 869 C CA . MET A 1 111 ? -6.155 18.812 13.895 1.00 85.56 111 MET A CA 1
ATOM 870 C C . MET A 1 111 ? -7.371 18.181 14.588 1.00 85.56 111 MET A C 1
ATOM 872 O O . MET A 1 111 ? -8.363 18.870 14.837 1.00 85.56 111 MET A O 1
ATOM 876 N N . THR A 1 112 ? -7.344 16.882 14.892 1.00 82.06 112 THR A N 1
ATOM 877 C CA . THR A 1 112 ? -8.501 16.162 15.440 1.00 82.06 112 THR A CA 1
ATOM 878 C C . THR A 1 112 ? -8.350 15.885 16.936 1.00 82.06 112 THR A C 1
ATOM 880 O O . THR A 1 112 ? -7.912 14.814 17.345 1.00 82.06 112 THR A O 1
ATOM 883 N N . VAL A 1 113 ? -8.778 16.831 17.775 1.00 73.56 113 VAL A N 1
ATOM 884 C CA . VAL A 1 113 ? -8.685 16.693 19.244 1.00 73.56 113 VAL A CA 1
ATOM 885 C C . VAL A 1 113 ? -9.737 15.726 19.813 1.00 73.56 113 VAL A C 1
ATOM 887 O O . VAL A 1 113 ? -9.460 14.986 20.751 1.00 73.56 113 VAL A O 1
ATOM 890 N N . PHE A 1 114 ? -10.949 15.708 19.248 1.00 78.50 114 PHE A N 1
ATOM 891 C CA . PHE A 1 114 ? -12.089 14.965 19.815 1.00 78.50 114 PHE A CA 1
ATOM 892 C C . PHE A 1 114 ? -12.304 13.568 19.223 1.00 78.50 114 PHE A C 1
ATOM 894 O O . PHE A 1 114 ? -12.944 12.725 19.847 1.00 78.50 114 PHE A O 1
ATOM 901 N N . LYS A 1 115 ? -11.794 13.323 18.015 1.00 83.50 115 LYS A N 1
ATOM 902 C CA . LYS A 1 115 ? -11.885 12.030 17.336 1.00 83.50 115 LYS A CA 1
ATOM 903 C C . LYS A 1 115 ? -10.606 11.818 16.526 1.00 83.50 115 LYS A C 1
ATOM 905 O O . LYS A 1 115 ? -10.592 12.201 15.356 1.00 83.50 115 LYS A O 1
ATOM 910 N N . PRO A 1 116 ? -9.537 11.287 17.142 1.00 83.75 116 PRO A N 1
ATOM 911 C CA . PRO A 1 116 ? -8.303 11.027 16.416 1.00 83.75 116 PRO A CA 1
ATOM 912 C C . PRO A 1 116 ? -8.563 10.068 15.240 1.00 83.75 116 PRO A C 1
ATOM 914 O O . PRO A 1 116 ? -9.462 9.221 15.344 1.00 83.75 116 PRO A O 1
ATOM 917 N N . PRO A 1 117 ? -7.816 10.189 14.126 1.00 87.12 117 PRO A N 1
ATOM 918 C CA . PRO A 1 117 ? -7.867 9.220 13.036 1.00 87.12 117 PRO A CA 1
ATOM 919 C C . PRO A 1 117 ? -7.512 7.811 13.529 1.00 87.12 117 PRO A C 1
ATOM 921 O O . PRO A 1 117 ? -6.866 7.645 14.573 1.00 87.12 117 PRO A O 1
ATOM 924 N N . LYS A 1 118 ? -7.928 6.788 12.770 1.00 89.56 118 LYS A N 1
ATOM 925 C CA . LYS A 1 118 ? -7.469 5.414 13.006 1.00 89.56 118 LYS A CA 1
ATOM 926 C C . LYS A 1 118 ? -5.955 5.340 12.791 1.00 89.56 118 LYS A C 1
ATOM 928 O O . LYS A 1 118 ? -5.352 6.237 12.213 1.00 89.56 118 LYS A O 1
ATOM 933 N N . ARG A 1 119 ? -5.321 4.265 13.257 1.00 89.56 119 ARG A N 1
ATOM 934 C CA . ARG A 1 119 ? -3.884 4.064 13.016 1.00 89.56 119 ARG A CA 1
ATOM 935 C C . ARG A 1 119 ? -3.631 3.835 11.526 1.00 89.56 119 ARG A C 1
ATOM 937 O O . ARG A 1 119 ? -4.410 3.151 10.884 1.00 89.56 119 ARG A O 1
ATOM 944 N N . CYS A 1 120 ? -2.532 4.348 10.992 1.00 89.75 120 CYS A N 1
ATOM 945 C CA . CYS A 1 120 ? -2.173 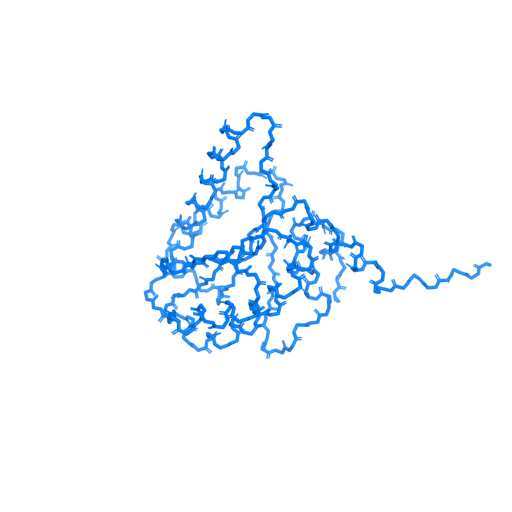4.116 9.594 1.00 89.75 120 CYS A CA 1
ATOM 946 C C . CYS A 1 120 ? -1.420 2.781 9.440 1.00 89.75 120 CYS A C 1
ATOM 948 O O . CYS A 1 120 ? -0.457 2.544 10.174 1.00 89.75 120 CYS A O 1
ATOM 950 N N . LEU A 1 121 ? -1.848 1.929 8.505 1.00 91.94 121 LEU A N 1
ATOM 951 C CA . LEU A 1 121 ? -1.092 0.771 8.016 1.00 91.94 121 LEU A CA 1
ATOM 952 C C . LEU A 1 121 ? -0.730 1.017 6.548 1.00 91.94 121 LEU A C 1
ATOM 954 O O . LEU A 1 121 ? -1.625 1.125 5.713 1.00 91.94 121 LEU A O 1
ATOM 958 N N . ILE A 1 122 ? 0.566 1.076 6.232 1.00 92.94 122 ILE A N 1
ATOM 959 C CA . ILE A 1 122 ? 1.050 1.229 4.855 1.00 92.94 122 ILE A CA 1
ATOM 960 C C . ILE A 1 122 ? 1.554 -0.125 4.358 1.00 92.94 122 ILE A C 1
ATOM 962 O O . ILE A 1 122 ? 2.468 -0.694 4.950 1.00 92.94 122 ILE A O 1
ATOM 966 N N . ILE A 1 123 ? 0.987 -0.616 3.259 1.00 93.25 123 ILE A N 1
ATOM 967 C CA . ILE A 1 123 ? 1.432 -1.828 2.565 1.00 93.25 123 ILE A CA 1
ATOM 968 C C . ILE A 1 123 ? 2.084 -1.392 1.259 1.00 93.25 123 ILE A C 1
ATOM 970 O O . ILE A 1 123 ? 1.398 -0.929 0.350 1.00 93.25 123 ILE A O 1
ATOM 974 N N . ALA A 1 124 ? 3.406 -1.512 1.170 1.00 93.06 124 ALA A N 1
ATOM 975 C CA . ALA A 1 124 ? 4.141 -1.187 -0.047 1.00 93.06 124 ALA A CA 1
ATOM 976 C C . ALA A 1 124 ? 4.292 -2.428 -0.940 1.00 93.06 124 ALA A C 1
ATOM 978 O O . ALA A 1 124 ? 4.725 -3.476 -0.465 1.00 93.06 124 ALA A O 1
ATOM 979 N N . ILE A 1 125 ? 3.970 -2.300 -2.230 1.00 93.38 125 ILE A N 1
ATOM 980 C CA . ILE A 1 125 ? 4.186 -3.344 -3.244 1.00 93.38 125 ILE A CA 1
ATOM 981 C C . ILE A 1 125 ? 5.253 -2.835 -4.214 1.00 93.38 125 ILE A C 1
ATOM 983 O O . ILE A 1 125 ? 5.045 -1.822 -4.879 1.00 93.38 125 ILE A O 1
ATOM 987 N N . THR A 1 126 ? 6.396 -3.517 -4.261 1.00 91.62 126 THR A N 1
ATOM 988 C CA . THR A 1 126 ? 7.608 -3.108 -4.992 1.00 91.62 126 THR A CA 1
ATOM 989 C C . THR A 1 126 ? 8.421 -4.338 -5.407 1.00 91.62 126 THR A C 1
ATOM 991 O O . THR A 1 126 ? 8.284 -5.402 -4.803 1.00 91.62 126 THR A O 1
ATOM 994 N N . ASP A 1 127 ? 9.288 -4.192 -6.409 1.00 87.94 127 ASP A N 1
ATOM 995 C CA . ASP A 1 127 ? 10.300 -5.180 -6.815 1.00 87.94 127 ASP A CA 1
ATOM 996 C C . ASP A 1 127 ? 11.535 -5.165 -5.894 1.00 87.94 127 ASP A C 1
ATOM 998 O O . ASP A 1 127 ? 12.485 -5.922 -6.098 1.00 87.94 127 ASP A O 1
ATOM 1002 N N . GLY A 1 128 ? 11.553 -4.285 -4.886 1.00 77.25 128 GLY A N 1
ATOM 1003 C CA . GLY A 1 128 ? 12.679 -4.121 -3.971 1.00 77.25 128 GLY A CA 1
ATOM 1004 C C . GLY A 1 128 ? 13.880 -3.426 -4.612 1.00 77.25 128 GLY A C 1
ATOM 1005 O O . GLY A 1 128 ? 14.926 -3.302 -3.969 1.00 77.25 128 GLY A O 1
ATOM 1006 N N . SER A 1 129 ? 13.750 -2.941 -5.851 1.00 75.00 129 SER A N 1
ATOM 1007 C CA . SER A 1 129 ? 14.757 -2.107 -6.483 1.00 75.00 129 SER A CA 1
ATOM 1008 C C . SER A 1 129 ? 14.784 -0.767 -5.748 1.00 75.00 129 SER A C 1
ATOM 1010 O O . SER A 1 129 ? 13.812 -0.012 -5.788 1.00 75.00 129 SER A O 1
ATOM 1012 N N . PRO A 1 130 ? 15.886 -0.391 -5.076 1.00 58.91 130 PRO A N 1
ATOM 1013 C CA . PRO A 1 130 ? 15.932 0.861 -4.318 1.00 58.91 130 PRO A CA 1
ATOM 1014 C C . PRO A 1 130 ? 15.829 2.114 -5.212 1.00 58.91 130 PRO A C 1
ATOM 1016 O O . PRO A 1 130 ? 15.861 3.247 -4.713 1.00 58.91 130 PRO A O 1
ATOM 1019 N N . GLY A 1 131 ? 15.803 1.936 -6.540 1.00 58.66 131 GLY A N 1
ATOM 1020 C CA . GLY A 1 131 ? 16.219 2.947 -7.498 1.00 58.66 131 GLY A CA 1
ATOM 1021 C C . GLY A 1 131 ? 17.612 3.484 -7.140 1.00 58.66 131 GLY A C 1
ATOM 1022 O O . GLY A 1 131 ? 18.237 3.120 -6.145 1.00 58.66 131 GLY A O 1
ATOM 1023 N N . ASN A 1 132 ? 18.133 4.443 -7.894 1.00 51.88 132 ASN A N 1
ATOM 1024 C CA . ASN A 1 132 ? 19.382 5.120 -7.510 1.00 51.88 132 ASN A CA 1
ATOM 1025 C C . ASN A 1 132 ? 19.198 6.104 -6.323 1.00 51.88 132 ASN A C 1
ATOM 1027 O O . ASN A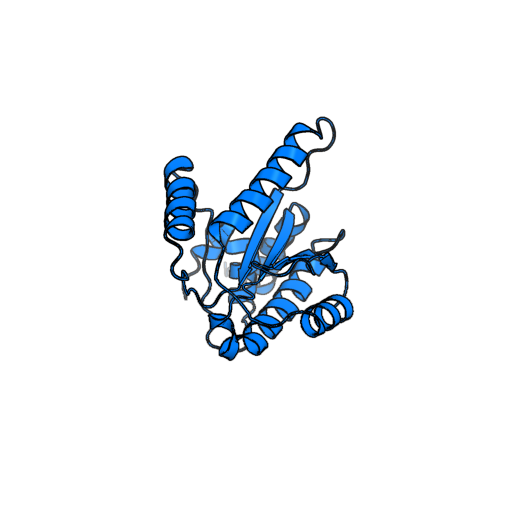 1 132 ? 19.955 7.066 -6.170 1.00 51.88 132 ASN A O 1
ATOM 1031 N N . CYS A 1 133 ? 18.183 5.913 -5.475 1.00 52.75 133 CYS A N 1
ATOM 1032 C CA . CYS A 1 133 ? 17.759 6.880 -4.472 1.00 52.75 133 CYS A CA 1
ATOM 1033 C C . CYS A 1 133 ? 18.403 6.607 -3.105 1.00 52.75 133 CYS A C 1
ATOM 1035 O O . CYS A 1 133 ? 17.792 6.023 -2.213 1.00 52.75 133 CYS A O 1
ATOM 1037 N N . ARG A 1 134 ? 19.603 7.170 -2.879 1.00 56.06 134 ARG A N 1
ATOM 1038 C CA . ARG A 1 134 ? 20.239 7.250 -1.537 1.00 56.06 134 ARG A CA 1
ATOM 1039 C C . ARG A 1 134 ? 19.302 7.807 -0.452 1.00 56.06 134 ARG A C 1
ATOM 1041 O O . ARG A 1 134 ? 19.510 7.525 0.724 1.00 56.06 134 ARG A O 1
ATOM 1048 N N . PHE A 1 135 ? 18.283 8.579 -0.837 1.00 57.91 135 PHE A N 1
ATOM 1049 C CA . PHE A 1 135 ? 17.268 9.122 0.065 1.00 57.91 135 PHE A CA 1
ATOM 1050 C C . PHE A 1 135 ? 16.326 8.066 0.647 1.00 57.91 135 PHE A C 1
ATOM 1052 O O . PHE A 1 135 ? 15.999 8.176 1.819 1.00 57.91 135 PHE A O 1
ATOM 1059 N N . ALA A 1 136 ? 15.917 7.043 -0.113 1.00 58.88 136 ALA A N 1
ATOM 1060 C CA . ALA A 1 136 ? 14.996 6.023 0.395 1.00 58.88 136 ALA A CA 1
ATOM 1061 C C . ALA A 1 136 ? 15.661 5.192 1.497 1.00 58.88 136 ALA A C 1
ATOM 1063 O O . ALA A 1 136 ? 15.133 5.080 2.596 1.00 58.88 136 ALA A O 1
ATOM 1064 N N . THR A 1 137 ? 16.880 4.708 1.248 1.00 62.28 137 THR A N 1
ATOM 1065 C CA . THR A 1 137 ? 17.657 3.961 2.246 1.00 62.28 137 THR A CA 1
ATOM 1066 C C . THR A 1 137 ? 17.975 4.802 3.478 1.00 62.28 137 THR A C 1
ATOM 1068 O O . THR A 1 137 ? 17.938 4.284 4.586 1.00 62.28 137 THR A O 1
ATOM 1071 N N . LYS A 1 138 ? 18.302 6.090 3.302 1.00 66.81 138 LYS A N 1
ATOM 1072 C CA . LYS A 1 138 ? 18.590 6.988 4.427 1.00 66.81 138 LYS A CA 1
ATOM 1073 C C . LYS A 1 138 ? 17.336 7.271 5.249 1.00 66.81 138 LYS A C 1
ATOM 1075 O O . LYS A 1 138 ? 17.411 7.164 6.455 1.00 66.81 138 LYS A O 1
ATOM 1080 N N . PHE A 1 139 ? 16.204 7.542 4.604 1.00 65.00 139 PHE A N 1
ATOM 1081 C CA . PHE A 1 139 ? 14.931 7.790 5.279 1.00 65.00 139 PHE A CA 1
ATOM 1082 C C . PHE A 1 139 ? 14.422 6.557 6.032 1.00 65.00 139 PHE A C 1
ATOM 1084 O O . PHE A 1 139 ? 14.037 6.668 7.186 1.00 65.00 139 PHE A O 1
ATOM 1091 N N . LEU A 1 140 ? 14.475 5.370 5.416 1.00 65.25 140 LEU A N 1
ATOM 1092 C CA . LEU A 1 140 ? 14.088 4.123 6.082 1.00 65.25 140 LEU A CA 1
ATOM 1093 C C . LEU A 1 140 ? 15.002 3.808 7.271 1.00 65.25 140 LEU A C 1
ATOM 1095 O O . LEU A 1 140 ? 14.507 3.402 8.313 1.00 65.25 140 LEU A O 1
ATOM 1099 N N . LYS A 1 141 ? 16.315 4.044 7.140 1.00 66.06 141 LYS A N 1
ATOM 1100 C CA . LYS A 1 141 ? 17.258 3.914 8.260 1.00 66.06 141 LYS A CA 1
ATOM 1101 C C . LYS A 1 141 ? 17.039 4.964 9.342 1.00 66.06 141 LYS A C 1
ATOM 1103 O O . LYS A 1 141 ? 17.106 4.623 10.505 1.00 66.06 141 LYS A O 1
ATOM 1108 N N . GLU A 1 142 ? 16.766 6.213 8.978 1.00 67.56 142 GLU A N 1
ATOM 1109 C CA . GLU A 1 142 ? 16.472 7.280 9.940 1.00 67.56 142 GLU A CA 1
ATOM 1110 C C . GLU A 1 142 ? 15.181 6.984 10.706 1.00 67.56 142 GLU A C 1
ATOM 1112 O O . GLU A 1 142 ? 15.160 7.154 11.918 1.00 67.56 142 GLU A O 1
ATOM 1117 N N . LEU A 1 143 ? 14.145 6.466 10.037 1.00 62.91 143 LEU A N 1
ATOM 1118 C CA . LEU A 1 143 ? 12.951 5.958 10.711 1.00 62.91 143 LEU A CA 1
ATOM 1119 C C . LEU A 1 143 ? 13.291 4.794 11.655 1.00 62.91 143 LEU A C 1
ATOM 1121 O O . LEU A 1 143 ? 12.820 4.776 12.786 1.00 62.91 143 LEU A O 1
ATOM 1125 N N . ASP A 1 144 ? 14.106 3.833 11.226 1.00 61.75 144 ASP A N 1
ATOM 1126 C CA . ASP A 1 144 ? 14.477 2.686 12.066 1.00 61.75 144 ASP A CA 1
ATOM 1127 C C . ASP A 1 144 ? 15.310 3.108 13.298 1.00 61.75 144 ASP A C 1
ATOM 1129 O O . ASP A 1 144 ? 15.020 2.706 14.426 1.00 61.75 144 ASP A O 1
ATOM 1133 N N . ASP A 1 145 ? 16.283 4.004 13.101 1.00 63.97 145 ASP A N 1
ATOM 1134 C CA . ASP A 1 145 ? 17.172 4.536 14.139 1.00 63.97 145 ASP A CA 1
ATOM 1135 C C . ASP A 1 145 ? 16.423 5.456 15.130 1.00 63.97 145 ASP A C 1
ATOM 1137 O O . ASP A 1 145 ? 16.673 5.414 16.336 1.00 63.97 145 ASP A O 1
ATOM 1141 N N . GLU A 1 146 ? 15.485 6.290 14.659 1.00 59.06 146 GLU A N 1
ATOM 1142 C CA . GLU A 1 146 ? 14.712 7.218 15.505 1.00 59.06 146 GLU A CA 1
ATOM 1143 C C . GLU A 1 146 ? 13.649 6.488 16.348 1.00 59.06 146 GLU A C 1
ATOM 1145 O O . GLU A 1 146 ? 13.311 6.926 17.453 1.00 59.06 146 GLU A O 1
ATOM 1150 N N . PHE A 1 147 ? 13.162 5.334 15.876 1.00 52.75 147 PHE A N 1
ATOM 1151 C CA . PHE A 1 147 ? 12.179 4.494 16.565 1.00 52.75 147 PHE A CA 1
ATOM 1152 C C . PHE A 1 147 ? 12.789 3.233 17.212 1.00 52.75 147 PHE A C 1
ATOM 1154 O O . PHE A 1 147 ? 12.108 2.203 17.315 1.00 52.75 147 PHE A O 1
ATOM 1161 N N . GLU A 1 148 ? 14.029 3.327 17.724 1.00 47.22 148 GLU A N 1
ATOM 1162 C CA . GLU A 1 148 ? 14.738 2.276 18.478 1.00 47.22 148 GLU A CA 1
ATOM 1163 C C . GLU A 1 148 ? 13.770 1.440 19.358 1.00 47.22 148 GLU A C 1
ATOM 1165 O O . GLU A 1 148 ? 13.243 1.909 20.373 1.00 47.22 148 GLU A O 1
ATOM 1170 N N . LYS A 1 149 ? 13.566 0.166 18.962 1.00 47.62 149 LYS A N 1
ATOM 1171 C CA . LYS A 1 149 ? 12.731 -0.922 19.550 1.00 47.62 149 LYS A CA 1
ATOM 1172 C C . LYS A 1 149 ? 11.371 -1.228 18.913 1.00 47.62 149 LYS A C 1
ATOM 1174 O O . LYS A 1 149 ? 10.751 -2.227 19.321 1.00 47.62 149 LYS A O 1
ATOM 1179 N N . ARG A 1 150 ? 10.884 -0.483 17.920 1.00 51.22 150 ARG A N 1
ATOM 1180 C CA . ARG A 1 150 ? 9.663 -0.883 17.198 1.00 51.22 150 ARG A CA 1
ATOM 1181 C C . ARG A 1 150 ? 9.997 -1.397 15.804 1.00 51.22 150 ARG A C 1
ATOM 1183 O O . ARG A 1 150 ? 10.136 -0.628 14.875 1.00 51.22 150 ARG A O 1
ATOM 1190 N N . ASP A 1 151 ? 10.045 -2.719 15.692 1.00 60.31 151 ASP A N 1
ATOM 1191 C CA . ASP A 1 151 ? 9.901 -3.431 14.425 1.00 60.31 151 ASP A CA 1
ATOM 1192 C C . ASP A 1 151 ? 8.520 -3.102 13.829 1.00 60.31 151 ASP A C 1
ATOM 1194 O O . ASP A 1 151 ? 7.502 -3.615 14.306 1.00 60.31 151 ASP A O 1
ATOM 1198 N N . ILE A 1 152 ? 8.489 -2.096 12.951 1.00 70.75 152 ILE A N 1
ATOM 1199 C CA . ILE A 1 152 ? 7.288 -1.526 12.314 1.00 70.75 152 ILE A CA 1
ATOM 1200 C C . ILE A 1 152 ? 7.185 -1.897 10.832 1.00 70.75 152 ILE A C 1
ATOM 1202 O O . ILE A 1 152 ? 6.163 -1.608 10.213 1.00 70.75 152 ILE A O 1
ATOM 1206 N N . VAL A 1 153 ? 8.234 -2.496 10.264 1.00 72.25 153 VAL A N 1
ATOM 1207 C CA . VAL A 1 153 ? 8.308 -2.874 8.853 1.00 72.25 153 VAL A CA 1
ATOM 1208 C C . VAL A 1 153 ? 8.447 -4.386 8.775 1.00 72.25 153 VAL A C 1
ATOM 1210 O O . VAL A 1 153 ? 9.420 -4.939 9.266 1.00 72.25 153 VAL A O 1
ATOM 1213 N N . ASP A 1 154 ? 7.496 -5.040 8.119 1.00 76.62 154 ASP A N 1
ATOM 1214 C CA . ASP A 1 154 ? 7.597 -6.452 7.749 1.00 76.62 154 ASP A CA 1
ATOM 1215 C C . ASP A 1 154 ? 7.683 -6.558 6.220 1.00 76.62 154 ASP A C 1
ATOM 1217 O O . ASP A 1 154 ? 7.295 -5.641 5.491 1.00 76.62 154 ASP A O 1
ATOM 1221 N N . THR A 1 155 ? 8.236 -7.653 5.712 1.00 82.62 155 THR A N 1
ATOM 1222 C CA . THR A 1 155 ? 8.360 -7.908 4.276 1.00 82.62 155 THR A CA 1
ATOM 1223 C C . THR A 1 155 ? 7.978 -9.346 3.970 1.00 82.62 155 THR A C 1
ATOM 1225 O O . THR A 1 155 ? 8.472 -10.291 4.584 1.00 82.62 155 THR A O 1
ATOM 1228 N N . VAL A 1 156 ? 7.119 -9.510 2.967 1.00 86.56 156 VAL A N 1
ATOM 1229 C CA . VAL A 1 156 ? 6.693 -10.815 2.463 1.00 86.56 156 VAL A CA 1
ATOM 1230 C C . VAL A 1 156 ? 7.119 -10.911 0.999 1.00 86.56 156 VAL A C 1
ATOM 1232 O O . VAL A 1 156 ? 6.632 -10.116 0.194 1.00 86.56 156 VAL A O 1
ATOM 1235 N N . PRO A 1 157 ? 8.045 -11.819 0.636 1.00 86.19 157 PRO A N 1
ATOM 1236 C CA . PRO A 1 157 ? 8.403 -12.021 -0.760 1.00 86.19 157 PRO A CA 1
ATOM 1237 C C . PRO A 1 157 ? 7.225 -12.638 -1.518 1.00 86.19 157 PRO A C 1
ATOM 1239 O O . PRO A 1 157 ? 6.502 -13.479 -0.984 1.00 86.19 157 PRO A O 1
ATOM 1242 N N . TYR A 1 158 ? 7.065 -12.231 -2.773 1.00 86.62 158 TYR A N 1
ATOM 1243 C CA . TYR A 1 158 ? 6.095 -12.802 -3.697 1.00 86.62 158 TYR A CA 1
ATOM 1244 C C . TYR A 1 158 ? 6.843 -13.501 -4.829 1.00 86.62 158 TYR A C 1
ATOM 1246 O O . TYR A 1 158 ? 7.715 -12.905 -5.458 1.00 86.62 158 TYR A O 1
ATOM 1254 N N . ASP A 1 159 ? 6.530 -14.770 -5.064 1.00 83.88 159 ASP A N 1
ATOM 1255 C CA . ASP A 1 159 ? 7.211 -15.638 -6.031 1.00 83.88 159 ASP A CA 1
ATOM 1256 C C . ASP A 1 159 ? 6.420 -15.821 -7.338 1.00 83.88 159 ASP A C 1
ATOM 1258 O O . ASP A 1 159 ? 6.818 -16.604 -8.202 1.00 83.88 159 ASP A O 1
ATOM 1262 N N . GLY A 1 160 ? 5.312 -15.090 -7.497 1.00 79.62 160 GLY A N 1
ATOM 1263 C CA . GLY A 1 160 ? 4.417 -15.210 -8.647 1.00 79.62 160 GLY A CA 1
ATOM 1264 C C . GLY A 1 160 ? 3.370 -16.319 -8.511 1.00 79.62 160 GLY A C 1
ATOM 1265 O O . GLY A 1 160 ? 2.618 -16.546 -9.461 1.00 79.62 160 GLY A O 1
ATOM 1266 N N . VAL A 1 161 ? 3.309 -17.011 -7.369 1.00 82.62 161 VAL A N 1
ATOM 1267 C CA . VAL A 1 161 ? 2.282 -18.012 -7.050 1.00 82.62 161 VAL A CA 1
ATOM 1268 C C . VAL A 1 161 ? 1.193 -17.388 -6.177 1.00 82.62 161 VAL A C 1
ATOM 1270 O O . VAL A 1 161 ? 1.424 -16.414 -5.471 1.00 82.62 161 VAL A O 1
ATOM 1273 N N . ASP A 1 162 ? -0.016 -17.950 -6.219 1.00 83.62 162 ASP A N 1
ATOM 1274 C CA . ASP A 1 162 ? -1.146 -17.501 -5.406 1.00 83.62 162 ASP A CA 1
ATOM 1275 C C . ASP A 1 162 ? -0.781 -17.299 -3.924 1.00 83.62 162 ASP A C 1
ATOM 1277 O O . ASP A 1 162 ? -0.317 -18.224 -3.259 1.00 83.62 162 ASP A O 1
ATOM 1281 N N . LEU A 1 163 ? -1.088 -16.108 -3.393 1.00 87.31 163 LEU A N 1
ATOM 1282 C CA . LEU A 1 163 ? -0.912 -15.796 -1.972 1.00 87.31 163 LEU A CA 1
ATOM 1283 C C . LEU A 1 163 ? -1.686 -16.779 -1.088 1.00 87.31 163 LEU A C 1
ATOM 1285 O O . LEU A 1 163 ? -2.918 -16.867 -1.164 1.00 87.31 163 LEU A O 1
ATOM 1289 N N . THR A 1 164 ? -0.972 -17.465 -0.199 1.00 89.69 164 THR A N 1
ATOM 1290 C CA . THR A 1 164 ? -1.589 -18.336 0.802 1.00 89.69 164 THR A CA 1
ATOM 1291 C C . THR A 1 164 ? -2.340 -17.512 1.855 1.00 89.69 164 THR A C 1
ATOM 1293 O O . THR A 1 164 ? -2.033 -16.332 2.074 1.00 89.69 164 THR A O 1
ATOM 1296 N N . PRO A 1 165 ? -3.328 -18.100 2.554 1.00 87.31 165 PRO A N 1
ATOM 1297 C CA . PRO A 1 165 ? -3.971 -17.442 3.690 1.00 87.31 165 PRO A CA 1
ATOM 1298 C C . PRO A 1 165 ? -2.966 -16.952 4.742 1.00 87.31 165 PRO A C 1
ATOM 1300 O O . PRO A 1 165 ? -3.138 -15.874 5.306 1.00 87.31 165 PRO A O 1
ATOM 1303 N N . GLU A 1 166 ? -1.898 -17.709 4.980 1.00 85.94 166 GLU A N 1
ATOM 1304 C CA . GLU A 1 166 ? -0.835 -17.371 5.922 1.00 85.94 166 GLU A CA 1
ATOM 1305 C C . GLU A 1 166 ? -0.038 -16.145 5.453 1.00 85.94 166 GLU A C 1
ATOM 1307 O O . GLU A 1 166 ? 0.141 -15.200 6.225 1.00 85.94 166 GLU A O 1
ATOM 1312 N N . GLN A 1 167 ? 0.358 -16.107 4.175 1.00 88.19 167 GLN A N 1
ATOM 1313 C CA . GLN A 1 167 ? 1.017 -14.944 3.571 1.00 88.19 167 GLN A CA 1
ATOM 1314 C C . GLN A 1 167 ? 0.118 -13.706 3.617 1.00 88.19 167 GLN A C 1
ATOM 1316 O O . GLN A 1 167 ? 0.585 -12.622 3.954 1.00 88.19 167 GLN A O 1
ATOM 1321 N N . MET A 1 168 ? -1.183 -13.858 3.356 1.00 90.50 168 MET A N 1
ATOM 1322 C CA . MET A 1 168 ? -2.149 -12.759 3.428 1.00 90.50 168 MET A CA 1
ATOM 1323 C C . MET A 1 168 ? -2.247 -12.168 4.841 1.00 90.50 168 MET A C 1
ATOM 1325 O O . MET A 1 168 ? -2.245 -10.949 5.015 1.00 90.50 168 MET A O 1
ATOM 1329 N N . VAL A 1 169 ? -2.298 -13.019 5.870 1.00 88.69 169 VAL A N 1
ATOM 1330 C CA . VAL A 1 169 ? -2.316 -12.566 7.269 1.00 88.69 169 VAL A CA 1
ATOM 1331 C C . VAL A 1 169 ? -0.998 -11.878 7.630 1.00 88.69 169 VAL A C 1
ATOM 1333 O O . VAL A 1 169 ? -1.022 -10.860 8.323 1.00 88.69 169 VAL A O 1
ATOM 1336 N N . LYS A 1 170 ? 0.140 -12.371 7.127 1.00 87.62 170 LYS A N 1
ATOM 1337 C CA . LYS A 1 170 ? 1.441 -11.723 7.328 1.00 87.62 170 LYS A CA 1
ATOM 1338 C C . LYS A 1 170 ? 1.507 -10.345 6.659 1.00 87.62 170 LYS A C 1
ATOM 1340 O O . LYS A 1 170 ? 1.856 -9.380 7.328 1.00 87.62 170 LYS A O 1
ATOM 1345 N N . ILE A 1 171 ? 1.069 -10.218 5.406 1.00 90.31 171 ILE A N 1
ATOM 1346 C CA . ILE A 1 171 ? 1.013 -8.932 4.686 1.00 90.31 171 ILE A CA 1
ATOM 1347 C C . ILE A 1 171 ? 0.161 -7.906 5.444 1.00 90.31 171 ILE A C 1
ATOM 1349 O O . ILE A 1 171 ? 0.559 -6.754 5.597 1.00 90.31 171 ILE A O 1
ATOM 1353 N N . LEU A 1 172 ? -1.016 -8.314 5.925 1.00 90.31 172 LEU A N 1
ATOM 1354 C CA . LEU A 1 172 ? -1.975 -7.392 6.534 1.00 90.31 172 LEU A CA 1
ATOM 1355 C C . LEU A 1 172 ? -1.681 -7.084 8.008 1.00 90.31 172 LEU A C 1
ATOM 1357 O O . LEU A 1 172 ? -2.028 -6.011 8.493 1.00 90.31 172 LEU A O 1
ATOM 1361 N N . VAL A 1 173 ? -1.102 -8.027 8.755 1.00 87.19 173 VAL A N 1
ATOM 1362 C CA . VAL A 1 173 ? -1.040 -7.951 10.227 1.00 87.19 173 VAL A CA 1
ATOM 1363 C C . VAL A 1 173 ? 0.358 -8.233 10.781 1.00 87.19 173 VAL A C 1
ATOM 1365 O O . VAL A 1 173 ? 0.589 -7.967 11.958 1.00 87.19 173 VAL A O 1
ATOM 1368 N N . GLY A 1 174 ? 1.319 -8.699 9.980 1.00 82.06 174 GLY A N 1
ATOM 1369 C CA . GLY A 1 174 ? 2.680 -9.038 10.426 1.00 82.06 174 GLY A CA 1
ATOM 1370 C C . GLY A 1 174 ? 3.374 -7.884 11.154 1.00 82.06 174 GLY A C 1
ATOM 1371 O O . GLY A 1 174 ? 3.803 -8.043 12.299 1.00 82.06 174 GLY A O 1
ATOM 1372 N N . ALA A 1 175 ? 3.307 -6.679 10.578 1.00 76.06 175 ALA A N 1
ATOM 1373 C CA . ALA A 1 175 ? 3.823 -5.446 11.184 1.00 76.06 175 ALA A CA 1
ATOM 1374 C C . ALA A 1 175 ? 3.021 -4.951 12.412 1.00 76.06 175 ALA A C 1
ATOM 1376 O O . ALA A 1 175 ? 3.497 -4.123 13.190 1.00 76.06 175 ALA A O 1
ATOM 1377 N N . ILE A 1 176 ? 1.792 -5.442 12.617 1.00 80.88 176 ILE A N 1
ATOM 1378 C CA . ILE A 1 176 ? 0.921 -5.065 13.744 1.00 80.88 176 ILE A CA 1
ATOM 1379 C C . ILE A 1 176 ? 1.088 -6.040 14.919 1.00 80.88 176 ILE A C 1
ATOM 1381 O O . ILE A 1 176 ? 1.127 -5.625 16.081 1.00 80.88 176 ILE A O 1
ATOM 1385 N N . ASN A 1 177 ? 1.161 -7.342 14.638 1.00 73.06 177 ASN A N 1
ATOM 1386 C CA . ASN A 1 177 ? 1.168 -8.407 15.631 1.00 73.06 177 ASN A CA 1
ATOM 1387 C C . ASN A 1 177 ? 2.340 -9.367 15.407 1.00 73.06 177 ASN A C 1
ATOM 1389 O O . ASN A 1 177 ? 2.229 -10.362 14.695 1.00 73.06 177 ASN A O 1
ATOM 1393 N N . ARG A 1 178 ? 3.425 -9.154 16.158 1.00 66.50 178 ARG A N 1
ATOM 1394 C CA . ARG A 1 178 ? 4.637 -9.992 16.104 1.00 66.50 178 ARG A CA 1
ATOM 1395 C C . ARG A 1 178 ? 4.405 -11.488 16.356 1.00 66.50 178 ARG A C 1
ATOM 1397 O O . ARG A 1 178 ? 5.279 -12.294 16.057 1.00 66.50 178 ARG A O 1
ATOM 1404 N N . ARG A 1 179 ? 3.278 -11.907 16.951 1.00 58.53 179 ARG A N 1
ATOM 1405 C CA . ARG A 1 179 ? 2.982 -13.346 17.109 1.00 58.53 179 ARG A CA 1
ATOM 1406 C C . ARG A 1 179 ? 2.651 -14.019 15.781 1.00 58.53 179 ARG A C 1
ATOM 1408 O O . ARG A 1 179 ? 2.893 -15.214 15.672 1.00 58.53 179 ARG A O 1
ATOM 1415 N N . VAL A 1 180 ? 2.102 -13.264 14.830 1.00 58.09 180 VAL A N 1
ATOM 1416 C CA . VAL A 1 180 ? 1.852 -13.714 13.457 1.00 58.09 180 VAL A CA 1
ATOM 1417 C C . VAL A 1 180 ? 3.182 -13.857 12.722 1.00 58.09 180 VAL A C 1
ATOM 1419 O O . VAL A 1 180 ? 3.419 -14.891 12.115 1.00 58.09 180 VAL A O 1
ATOM 1422 N N . ASP A 1 181 ? 4.085 -12.886 12.872 1.00 56.09 181 ASP A N 1
ATOM 1423 C CA . ASP A 1 181 ? 5.409 -12.923 12.238 1.00 56.09 181 ASP A CA 1
ATOM 1424 C C . ASP A 1 181 ? 6.307 -14.075 12.751 1.00 56.09 181 ASP A C 1
ATOM 1426 O O . ASP A 1 181 ? 7.025 -14.714 11.988 1.00 56.09 181 ASP A O 1
ATOM 1430 N N . ASN A 1 182 ? 6.207 -14.437 14.037 1.00 55.88 182 ASN A N 1
ATOM 1431 C CA . ASN A 1 182 ? 7.003 -15.526 14.624 1.00 55.88 182 ASN A CA 1
ATOM 1432 C C . ASN A 1 182 ? 6.511 -16.951 14.296 1.00 55.88 182 ASN A C 1
ATOM 1434 O O . ASN A 1 182 ? 7.142 -17.921 14.737 1.00 55.88 182 ASN A O 1
ATOM 1438 N N . GLN A 1 183 ? 5.402 -17.117 13.566 1.00 52.41 183 GLN A N 1
ATOM 1439 C CA . GLN A 1 183 ? 5.017 -18.431 13.048 1.00 52.41 183 GLN A CA 1
ATOM 1440 C C . GLN A 1 183 ? 5.843 -18.719 11.795 1.00 52.41 183 GLN A C 1
ATOM 1442 O O . GLN A 1 183 ? 5.454 -18.390 10.682 1.00 52.41 183 GLN A O 1
ATOM 1447 N N . LYS A 1 184 ? 7.036 -19.277 12.021 1.00 40.38 184 LYS A N 1
ATOM 1448 C CA . LYS A 1 184 ? 7.949 -19.720 10.966 1.00 40.38 184 LYS A CA 1
ATOM 1449 C C . LYS A 1 184 ? 7.298 -20.794 10.090 1.00 40.38 184 LYS A C 1
ATOM 1451 O O . LYS A 1 184 ? 6.670 -21.708 10.629 1.00 40.38 184 LYS A O 1
ATOM 1456 N N . GLU A 1 185 ? 7.524 -20.678 8.783 1.00 42.31 185 GLU A N 1
ATOM 1457 C CA . GLU A 1 185 ? 7.541 -21.808 7.842 1.00 42.31 185 GLU A CA 1
ATOM 1458 C C . GLU A 1 185 ? 8.571 -22.871 8.264 1.00 42.31 185 GLU A C 1
ATOM 1460 O O . GLU A 1 185 ? 9.648 -22.493 8.797 1.00 42.31 185 GLU A O 1
#

pLDDT: mean 81.01, std 15.53, range [35.31, 96.38]